Protein 3W6K (pdb70)

Solvent-accessible surface area: 17685 Å² total; per-residue (Å²): 243,51,38,30,15,6,10,74,46,31,77,109,57,53,82,86,98,109,90,60,23,28,0,12,0,0,0,0,1,2,11,32,13,105,148,10,8,30,41,60,78,0,5,64,6,17,143,54,57,83,150,92,0,62,61,10,1,93,93,4,40,82,30,0,87,137,87,38,13,0,0,39,5,22,89,16,62,52,40,8,3,7,11,10,20,38,92,12,17,73,74,8,48,68,42,69,161,228,29,100,107,71,60,21,26,0,16,0,4,0,0,1,11,16,10,4,70,120,8,8,26,44,64,85,0,4,62,6,19,130,52,59,83,151,98,0,60,60,10,0,84,99,3,36,102,18,2,150,109,115,31,11,0,3,42,7,24,102,92,79,61,34,4,7,8,0,0,27,120,120,17,10,86,80,9,136,110,86,150,45,26,65,28,107,231,195,48,72,49,14,11,9,81,61,30,106,35,94,40,90,84,101,108,68,56,24,28,0,16,0,1,0,0,1,4,7,23,10,98,83,9,9,31,40,62,85,0,5,67,12,14,140,55,55,84,150,94,0,53,60,9,1,64,93,2,49,88,19,1,119,74,100,56,5,0,4,47,4,11,52,17,32,50,30,9,12,8,25,31,24,113,84,6,13,85,68,1,127,96,48,105,158,154,103,38,38,33,1,17,0,2,0,0,1,9,1,11,3,69,124,7,6,26,49,59,86,0,6,69,11,14,134,50,58,87,148,100,0,58,64,30,0,87,98,2,38,100,21,2,147,88,110,20,4,0,2,42,6,27,107,102,80,62,35,4,12,6,2,1,21,71,116,14,8,81,73,1,123,95,30,126,133,30,29,95

B-factor: mean 35.38, std 11.31, range [13.97, 81.6]

Sequence (365 aa):
RALLFTKPPSDLSAYGALKPAKAIVEALLFAAGDEGLSLSQIAAVLEVSELEAKAVIEELQQDCRREERGIQLVELGGVFLLATKKEHAPYLKKLVEMGALKPAKAIVEALLFAAGDEGLSLSQIAAVLEVSELEAKAVIEELQQDCRREERGIQLVELGGVFLLATKKEHAPYLKKLAPGASPERALLFTKPPSDLSAYGALKPAKAIVEALLFAAGDEGLSLSQIAAVLEVSELEAKAVIEELQQDCRREERGIQLVELGGVFLLATKKEHAPYLKKLVALKPAKAIVEALLFAAGDEGLSLSQIAAVLEVSELEAKAVIEELQQDCRREERGIQLVELGGVFLLATKKEHAPYLKKLVAPGA

CATH classification: 1.10.10.10

Foldseek 3Di:
DDDDDDDDDDDPDDD/DPCVVVLVVQVVQQVVVPPVAAALCVSCVVSVHDSVVSVVSLVVNQVVCPDPVHQWHWDDDPRGIHIDGDCVCVVVVVVVVD/DDPCVVVLVVQVVQQVVVAPVAAALVVSCVVSVHDSVVSVVSLVVNQVVCPDPVHQWHWDDDPRHIHIDGDPVCVVVCVVDPDDDDD/DPDDDDDDDDDDPPVD/DVCVVVLVVQVVQQVVVPPVAAALVVSCVVSVHDSVVSVVSLVVNQVVCPPPPHQWHWDDDPRGIHIDGDPVCVVVVVVVD/DDDQPLVVQVVVQVVVAPVAAALVRSCVVSVHDSVVSVVSVVVNQVVCPDPVHQKHWDDDPRHIHIDGDVVCVVVVVVVDVDDD

Radius of gyration: 21.98 Å; Cα contacts (8 Å, |Δi|>4): 650; chains: 6; bounding box: 45×49×67 Å

Organism: Geobacillus sp. (strain Y412MC52) (NCBI:txid550542)

Structure (mmCIF, N/CA/C/O backbone):
data_3W6K
#
_entry.id   3W6K
#
_cell.length_a   107.823
_cell.length_b   88.919
_cell.length_c   60.683
_cell.angle_alpha   90.00
_cell.angle_beta   94.31
_cell.angle_gamma   90.00
#
_symmetry.space_group_name_H-M   'C 1 2 1'
#
loop_
_entity.id
_entity.type
_entity.pdbx_description
1 polymer ScpA
2 polymer ScpB
3 water water
#
loop_
_atom_site.group_PDB
_atom_site.id
_atom_site.type_symbol
_atom_site.label_atom_id
_atom_site.label_alt_id
_atom_site.label_comp_id
_atom_site.label_asym_id
_atom_site.label_entity_id
_atom_site.label_seq_id
_atom_site.pdbx_PDB_ins_code
_atom_site.Cartn_x
_atom_site.Cartn_y
_atom_site.Cartn_z
_atom_site.occupancy
_atom_site.B_iso_or_equiv
_atom_site.auth_seq_id
_atom_site.auth_comp_id
_atom_site.auth_asym_id
_atom_site.auth_atom_id
_atom_site.pdbx_PDB_model_num
ATOM 1 N N . ARG A 1 2 ? 15.766 2.247 64.118 1.00 61.69 126 ARG A N 1
ATOM 2 C CA . ARG A 1 2 ? 16.324 1.049 63.475 1.00 64.08 126 ARG A CA 1
ATOM 3 C C . ARG A 1 2 ? 17.181 1.379 62.245 1.00 55.24 126 ARG A C 1
ATOM 4 O O . ARG A 1 2 ? 16.736 1.162 61.121 1.00 64.67 126 ARG A O 1
ATOM 12 N N . ALA A 1 3 ? 18.408 1.865 62.465 1.00 50.48 127 ALA A N 1
ATOM 13 C CA . ALA A 1 3 ? 19.287 2.355 61.392 1.00 47.31 127 ALA A CA 1
ATOM 14 C C . ALA A 1 3 ? 19.389 1.398 60.216 1.00 45.20 127 ALA A C 1
ATOM 15 O O . ALA A 1 3 ? 19.987 0.332 60.337 1.00 51.45 127 ALA A O 1
ATOM 17 N N . LEU A 1 4 ? 18.806 1.797 59.083 1.00 41.97 128 LEU A N 1
ATOM 18 C CA . LEU A 1 4 ? 18.739 0.958 57.884 1.00 45.97 128 LEU A CA 1
ATOM 19 C C . LEU A 1 4 ? 19.960 1.118 56.991 1.00 38.32 128 LEU A C 1
ATOM 20 O O . LEU A 1 4 ? 20.268 2.227 56.550 1.00 36.61 128 LEU A O 1
ATOM 25 N N . LEU A 1 5 ? 20.646 0.009 56.728 1.00 32.78 129 LEU A N 1
ATOM 26 C CA . LEU A 1 5 ? 21.689 -0.014 55.710 1.00 37.63 129 LEU A CA 1
ATOM 27 C C . LEU A 1 5 ? 21.275 -1.015 54.655 1.00 36.13 129 LEU A C 1
ATOM 28 O O . LEU A 1 5 ? 20.951 -2.158 54.985 1.00 41.55 129 LEU A O 1
ATOM 33 N N . PHE A 1 6 ? 21.277 -0.606 53.391 1.00 26.48 130 PHE A N 1
ATOM 34 C CA . PHE A 1 6 ? 20.919 -1.551 52.344 1.00 33.53 130 PHE A CA 1
ATOM 35 C C . PHE A 1 6 ? 22.135 -2.228 51.738 1.00 34.01 130 PHE A C 1
ATOM 36 O O . PHE A 1 6 ? 23.162 -1.592 51.473 1.00 32.94 130 PHE A O 1
ATOM 44 N N . THR A 1 7 ? 22.013 -3.535 51.565 1.00 31.67 131 THR A N 1
ATOM 45 C CA . THR A 1 7 ? 23.018 -4.330 50.892 1.00 32.42 131 THR A CA 1
ATOM 46 C C . THR A 1 7 ? 22.439 -4.650 49.511 1.00 35.60 131 THR A C 1
ATOM 47 O O . THR A 1 7 ? 21.280 -4.329 49.232 1.00 36.21 131 THR A O 1
ATOM 51 N N . LYS A 1 8 ? 23.231 -5.270 48.646 1.00 31.10 132 LYS A N 1
ATOM 52 C CA . LYS A 1 8 ? 22.710 -5.691 47.355 1.00 35.06 132 LYS A CA 1
ATOM 53 C C . LYS A 1 8 ? 23.061 -7.151 47.203 1.00 31.19 132 LYS A C 1
ATOM 54 O O . LYS A 1 8 ? 24.049 -7.604 47.770 1.00 35.00 132 LYS A O 1
ATOM 60 N N . PRO A 1 9 ? 22.240 -7.908 46.460 1.00 37.10 133 PRO A N 1
ATOM 61 C CA . PRO A 1 9 ? 22.510 -9.341 46.281 1.00 32.04 133 PRO A CA 1
ATOM 62 C C . PRO A 1 9 ? 23.804 -9.591 45.507 1.00 31.18 133 PRO A C 1
ATOM 63 O O . PRO A 1 9 ? 24.239 -8.730 44.740 1.00 31.04 133 PRO A O 1
ATOM 67 N N . PRO A 1 10 ? 24.420 -10.763 45.715 1.00 34.88 134 PRO A N 1
ATOM 68 C CA . PRO A 1 10 ? 25.575 -11.208 44.925 1.00 35.76 134 PRO A CA 1
ATOM 69 C C . PRO A 1 10 ? 25.372 -11.052 43.411 1.00 41.19 134 PRO A C 1
ATOM 70 O O . PRO A 1 10 ? 24.244 -11.138 42.927 1.00 49.43 134 PRO A O 1
ATOM 74 N N . SER A 1 11 ? 26.457 -10.822 42.677 1.00 44.85 135 SER A N 1
ATOM 75 C CA . SER A 1 11 ? 26.395 -10.683 41.226 1.00 42.08 135 SER A CA 1
ATOM 76 C C . SER A 1 11 ? 26.240 -11.997 40.476 1.00 50.10 135 SER A C 1
ATOM 77 O O . SER A 1 11 ? 26.196 -13.076 41.071 1.00 51.22 135 SER A O 1
ATOM 80 N N . ASP A 1 12 ? 26.178 -11.874 39.151 1.00 58.75 136 ASP A N 1
ATOM 81 C CA . ASP A 1 12 ? 26.198 -13.011 38.232 1.00 65.31 136 ASP A CA 1
ATOM 82 C C . ASP A 1 12 ? 27.365 -13.955 38.502 1.00 57.02 136 ASP A C 1
ATOM 83 O O . ASP A 1 12 ? 28.458 -13.753 37.986 1.00 65.97 136 ASP A O 1
ATOM 88 N N . LEU A 1 13 ? 27.132 -14.981 39.315 1.00 58.46 137 LEU A N 1
ATOM 89 C CA . LEU A 1 13 ? 28.170 -15.965 39.605 1.00 60.51 137 LEU A CA 1
ATOM 90 C C . LEU A 1 13 ? 28.756 -16.497 38.296 1.00 67.08 137 LEU A C 1
ATOM 91 O O . LEU A 1 13 ? 29.976 -16.621 38.155 1.00 64.01 137 LEU A O 1
ATOM 96 N N . SER A 1 14 ? 27.869 -16.792 37.346 1.00 70.52 138 SER A N 1
ATOM 97 C CA . SER A 1 14 ? 28.244 -17.101 35.962 1.00 74.48 138 SER A CA 1
ATOM 98 C C . SER A 1 14 ? 29.225 -18.265 35.783 1.00 73.13 138 SER A C 1
ATOM 99 O O . SER A 1 14 ? 29.323 -19.165 36.624 1.00 64.23 138 SER A O 1
ATOM 102 N N . ALA A 1 15 ? 29.939 -18.237 34.659 1.00 69.76 139 ALA A N 1
ATOM 103 C CA . ALA A 1 15 ? 31.025 -19.182 34.417 1.00 69.49 139 ALA A CA 1
ATOM 104 C C . ALA A 1 15 ? 32.312 -18.694 35.081 1.00 71.15 139 ALA A C 1
ATOM 105 O O . ALA A 1 15 ? 32.800 -19.314 36.035 1.00 68.44 139 ALA A O 1
ATOM 107 N N . TYR A 1 16 ? 32.841 -17.584 34.562 1.00 67.65 140 TYR A N 1
ATOM 108 C CA . TYR A 1 16 ? 34.060 -16.950 35.070 1.00 64.33 140 TYR A CA 1
ATOM 109 C C . TYR A 1 16 ? 35.168 -17.955 35.397 1.00 65.76 140 TYR A C 1
ATOM 110 O O . TYR A 1 16 ? 35.661 -18.6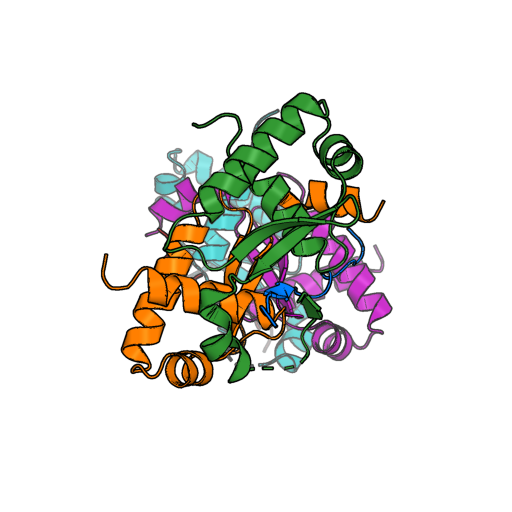64 34.517 1.00 75.83 140 TYR A O 1
ATOM 119 N N . GLY B 2 5 ? 30.300 22.078 48.796 1.00 44.79 12 GLY B N 1
ATOM 120 C CA . GLY B 2 5 ? 30.158 21.131 47.698 1.00 48.60 12 GLY B CA 1
ATOM 121 C C . GLY B 2 5 ? 28.709 20.721 47.508 1.00 49.49 12 GLY B C 1
ATOM 122 O O . GLY B 2 5 ? 28.290 19.650 47.961 1.00 56.30 12 GLY B O 1
ATOM 123 N N . ALA B 2 6 ? 27.948 21.559 46.808 1.00 41.30 13 ALA B N 1
ATOM 124 C CA . ALA B 2 6 ? 26.488 21.538 46.908 1.00 43.97 13 ALA B CA 1
ATOM 125 C C . ALA B 2 6 ? 25.741 20.292 46.394 1.00 45.07 13 ALA B C 1
ATOM 126 O O . ALA B 2 6 ? 24.581 20.075 46.773 1.00 43.55 13 ALA B O 1
ATOM 128 N N . LEU B 2 7 ? 26.379 19.476 45.555 1.00 46.03 14 LEU B N 1
ATOM 129 C CA . LEU B 2 7 ? 25.695 18.292 45.012 1.00 42.77 14 LEU B CA 1
ATOM 130 C C . LEU B 2 7 ? 26.286 16.973 45.487 1.00 42.21 14 LEU B C 1
ATOM 131 O O . LEU B 2 7 ? 25.796 15.898 45.113 1.00 38.22 14 LEU B O 1
ATOM 136 N N . LYS B 2 8 ? 27.334 17.062 46.304 1.00 41.77 15 LYS B N 1
ATOM 137 C CA . LYS B 2 8 ? 27.956 15.874 46.897 1.00 38.59 15 LYS B CA 1
ATOM 138 C C . LYS B 2 8 ? 26.932 14.952 47.541 1.00 37.87 15 LYS B C 1
ATOM 139 O O . LYS B 2 8 ? 26.839 13.782 47.161 1.00 40.51 15 LYS B O 1
ATOM 145 N N . PRO B 2 9 ? 26.127 15.469 48.492 1.00 44.59 16 PRO B N 1
ATOM 146 C CA . PRO B 2 9 ? 25.153 14.524 49.052 1.00 43.19 16 PRO B CA 1
ATOM 147 C C . PRO B 2 9 ? 24.192 13.983 47.985 1.00 36.75 16 PRO B C 1
ATOM 148 O O . PRO B 2 9 ? 23.716 12.858 48.143 1.00 36.85 16 PRO B O 1
ATOM 152 N N . ALA B 2 10 ? 23.930 14.750 46.924 1.00 31.94 17 ALA B N 1
ATOM 153 C CA . ALA B 2 10 ? 23.019 14.304 45.856 1.00 35.92 17 ALA B CA 1
ATOM 154 C C . ALA B 2 10 ? 23.614 13.146 45.052 1.00 28.86 17 ALA B C 1
ATOM 155 O O . ALA B 2 10 ? 22.972 12.117 44.828 1.00 22.62 17 ALA B O 1
ATOM 157 N N . LYS B 2 11 ? 24.846 13.346 44.609 1.00 23.69 18 LYS B N 1
ATOM 158 C CA . LYS B 2 11 ? 25.620 12.302 43.979 1.00 26.41 18 LYS B CA 1
ATOM 159 C C . LYS B 2 11 ? 25.714 11.054 44.872 1.00 32.72 18 LYS B C 1
ATOM 160 O O . LYS B 2 11 ? 25.579 9.925 44.383 1.00 25.30 18 LYS B O 1
ATOM 166 N N . ALA B 2 12 ? 25.918 11.248 46.177 1.00 30.01 19 ALA B N 1
ATOM 167 C CA . ALA B 2 12 ? 25.911 10.112 47.100 1.00 31.03 19 ALA B CA 1
ATOM 168 C C . ALA B 2 12 ? 24.554 9.389 47.084 1.00 27.71 19 ALA B C 1
ATOM 169 O O . ALA B 2 12 ? 24.508 8.157 47.108 1.00 24.48 19 ALA B O 1
ATOM 171 N N . ILE B 2 13 ? 23.457 10.151 47.036 1.00 29.49 20 ILE B N 1
ATOM 172 C CA . ILE B 2 13 ? 22.117 9.554 46.971 1.00 27.99 20 ILE B CA 1
ATOM 173 C C . ILE B 2 13 ? 21.991 8.714 45.696 1.00 26.92 20 ILE B C 1
ATOM 174 O O . ILE B 2 13 ? 21.460 7.604 45.729 1.00 25.03 20 ILE B O 1
ATOM 179 N N . VAL B 2 14 ? 22.457 9.246 44.569 1.00 21.72 21 VAL B N 1
ATOM 180 C CA . VAL B 2 14 ? 22.386 8.486 43.326 1.00 24.27 21 VAL B CA 1
ATOM 181 C C . VAL B 2 14 ? 23.190 7.191 43.400 1.00 23.22 21 VAL B C 1
ATOM 182 O O . VAL B 2 14 ? 22.706 6.137 42.998 1.00 24.29 21 VAL B O 1
ATOM 186 N N . GLU B 2 15 ? 24.411 7.266 43.919 1.00 22.77 22 GLU B N 1
ATOM 187 C CA . GLU B 2 15 ? 25.241 6.071 44.052 1.00 26.60 22 GLU B CA 1
ATOM 188 C C . GLU B 2 15 ? 24.510 5.012 44.897 1.00 28.40 22 GLU B C 1
ATOM 189 O O . GLU B 2 15 ? 24.311 3.880 44.449 1.00 25.58 22 GLU B O 1
ATOM 195 N N . ALA B 2 16 ? 24.063 5.420 46.085 1.00 20.29 23 ALA B N 1
ATOM 196 C CA . ALA B 2 16 ? 23.297 4.570 46.985 1.00 21.27 23 ALA B CA 1
ATOM 197 C C . ALA B 2 16 ? 22.099 3.926 46.302 1.00 25.07 23 ALA B C 1
ATOM 198 O O . ALA B 2 16 ? 21.873 2.716 46.423 1.00 25.63 23 ALA B O 1
ATOM 200 N N . LEU B 2 17 ? 21.321 4.740 45.596 1.00 23.35 24 LEU B N 1
ATOM 201 C CA . LEU B 2 17 ? 20.157 4.235 44.888 1.00 27.10 24 LEU B CA 1
ATOM 202 C C . LEU B 2 17 ? 20.524 3.192 43.827 1.00 31.34 24 LEU B C 1
ATOM 203 O O . LEU B 2 17 ? 19.903 2.135 43.764 1.00 30.50 24 LEU B O 1
ATOM 208 N N . LEU B 2 18 ? 21.517 3.481 42.989 1.00 26.57 25 LEU B N 1
ATOM 209 C CA . LEU B 2 18 ? 21.858 2.535 41.917 1.00 32.72 25 LEU B CA 1
ATOM 210 C C . LEU B 2 18 ? 22.410 1.220 42.490 1.00 31.35 25 LEU B C 1
ATOM 211 O O . LEU B 2 18 ? 22.097 0.125 42.007 1.00 30.32 25 LEU B O 1
ATOM 216 N N . PHE B 2 19 ? 23.211 1.348 43.544 1.00 31.03 26 PHE B N 1
ATOM 217 C CA . PHE B 2 19 ? 23.775 0.206 44.241 1.00 30.44 26 PHE B CA 1
ATOM 218 C C . PHE B 2 19 ? 22.675 -0.706 44.773 1.00 31.44 26 PHE B C 1
ATOM 219 O O . PHE B 2 19 ? 22.772 -1.920 44.688 1.00 33.82 26 PHE B O 1
ATOM 227 N N . ALA B 2 20 ? 21.623 -0.128 45.332 1.00 33.96 27 ALA B N 1
ATOM 228 C CA . ALA B 2 20 ? 20.573 -0.960 45.910 1.00 33.99 27 ALA B CA 1
ATOM 229 C C . ALA B 2 20 ? 19.649 -1.574 44.856 1.00 36.74 27 ALA B C 1
ATOM 230 O O . ALA B 2 20 ? 19.018 -2.602 45.107 1.00 38.57 27 ALA B O 1
ATOM 232 N N . ALA B 2 21 ? 19.562 -0.934 43.689 1.00 34.49 28 ALA B N 1
ATOM 233 C CA . ALA B 2 21 ? 18.671 -1.372 42.611 1.00 32.17 28 ALA B CA 1
ATOM 234 C C . ALA B 2 21 ? 19.168 -2.643 41.921 1.00 29.01 28 ALA B C 1
ATOM 235 O O . ALA B 2 21 ? 18.395 -3.351 41.275 1.00 33.46 28 ALA B O 1
ATOM 237 N N . GLY B 2 22 ? 20.461 -2.911 42.033 1.00 26.78 29 GLY B N 1
ATOM 238 C CA . GLY B 2 22 ? 21.054 -4.062 41.380 1.00 33.55 29 GLY B CA 1
ATOM 239 C C . GLY B 2 22 ? 21.183 -3.944 39.866 1.00 42.13 29 GLY B C 1
ATOM 240 O O . GLY B 2 22 ? 21.270 -2.851 39.300 1.00 42.56 29 GLY B O 1
ATOM 241 N N . ASP B 2 23 ? 21.180 -5.095 39.207 1.00 42.04 30 ASP B N 1
ATOM 242 C CA . ASP B 2 23 ? 21.479 -5.192 37.784 1.00 45.44 30 ASP B CA 1
ATOM 243 C C . ASP B 2 23 ? 20.302 -4.753 36.909 1.00 44.71 30 ASP B C 1
ATOM 244 O O . ASP B 2 23 ? 20.447 -4.585 35.690 1.00 46.87 30 ASP B O 1
ATOM 249 N N . GLU B 2 24 ? 19.139 -4.572 37.525 1.00 45.20 31 GLU B N 1
ATOM 250 C CA . GLU B 2 24 ? 17.964 -4.090 36.804 1.00 45.56 31 GLU B CA 1
ATOM 251 C C . GLU B 2 24 ? 17.917 -2.564 36.754 1.00 39.27 31 GLU B C 1
ATOM 252 O O . GLU B 2 24 ? 17.145 -1.988 35.988 1.00 36.54 31 GLU B O 1
ATOM 258 N N . GLY B 2 25 ? 18.734 -1.920 37.583 1.00 33.33 32 GLY B N 1
ATOM 259 C CA . GLY B 2 25 ? 18.891 -0.476 37.539 1.00 31.40 32 GLY B CA 1
ATOM 260 C C . GLY B 2 25 ? 17.661 0.406 37.727 1.00 29.59 32 GLY B C 1
ATOM 261 O O . GLY B 2 25 ? 16.620 -0.017 38.241 1.00 30.81 32 GLY B O 1
ATOM 262 N N . LEU B 2 26 ? 17.801 1.661 37.317 1.00 30.96 33 LEU B N 1
ATOM 263 C CA . LEU B 2 26 ? 16.752 2.659 37.483 1.00 30.03 33 LEU B CA 1
ATOM 264 C C . LEU B 2 26 ? 16.779 3.630 36.321 1.00 29.90 33 LEU B C 1
ATOM 265 O O . LEU B 2 26 ? 17.856 4.040 35.874 1.00 27.59 33 LEU B O 1
ATOM 270 N N . SER B 2 27 ? 15.597 4.012 35.841 1.00 28.69 34 SER B N 1
ATOM 271 C CA . SER B 2 27 ? 15.499 5.033 34.801 1.00 30.79 34 SER B CA 1
ATOM 272 C C . SER B 2 27 ? 15.801 6.419 35.363 1.00 26.19 34 SER B C 1
ATOM 273 O O . SER B 2 27 ? 15.820 6.615 36.588 1.00 30.52 34 SER B O 1
ATOM 276 N N . LEU B 2 28 ? 16.037 7.368 34.460 1.00 29.47 35 LEU B N 1
ATOM 277 C CA . LEU B 2 28 ? 16.181 8.791 34.787 1.00 28.01 35 LEU B CA 1
ATOM 278 C C . LEU B 2 28 ? 14.992 9.362 35.567 1.00 29.15 35 LEU B C 1
ATOM 279 O O . LEU B 2 28 ? 15.169 10.114 36.525 1.00 28.93 35 LEU B O 1
ATOM 284 N N . SER B 2 29 ? 13.785 9.023 35.146 1.00 26.48 36 SER B N 1
ATOM 285 C CA . SER B 2 29 ? 12.592 9.470 35.859 1.00 30.12 36 SER B CA 1
ATOM 286 C C . SER B 2 29 ? 12.553 8.989 37.309 1.00 31.88 36 SER B C 1
ATOM 287 O O . SER B 2 29 ? 12.239 9.774 38.205 1.00 34.16 36 SER B O 1
ATOM 290 N N . GLN B 2 30 ? 12.850 7.709 37.545 1.00 29.47 37 GLN B N 1
ATOM 291 C CA . GLN B 2 30 ? 12.856 7.191 38.916 1.00 31.83 37 GLN B CA 1
ATOM 292 C C . GLN B 2 30 ? 13.860 7.942 39.777 1.00 31.60 37 GLN B C 1
ATOM 293 O O . GLN B 2 30 ? 13.558 8.353 40.908 1.00 31.34 37 GLN B O 1
ATOM 299 N N . ILE B 2 31 ? 15.061 8.124 39.239 1.00 28.66 38 ILE B N 1
ATOM 300 C CA . ILE B 2 31 ? 16.098 8.810 39.996 1.00 31.43 38 ILE B CA 1
ATOM 301 C C . ILE B 2 31 ? 15.677 10.245 40.280 1.00 31.30 38 ILE B C 1
ATOM 302 O O . ILE B 2 31 ? 15.708 10.683 41.433 1.00 30.58 38 ILE B O 1
ATOM 307 N N . ALA B 2 32 ? 15.273 10.963 39.230 1.00 30.70 39 ALA B N 1
ATOM 308 C CA . ALA B 2 32 ? 14.817 12.343 39.364 1.00 32.14 39 ALA B CA 1
ATOM 309 C C . ALA B 2 32 ? 13.670 12.403 40.368 1.00 31.41 39 ALA B C 1
ATOM 310 O O . ALA B 2 32 ? 13.634 13.286 41.213 1.00 26.30 39 ALA B O 1
ATOM 312 N N . ALA B 2 33 ? 12.751 11.443 40.278 1.00 28.76 40 ALA B N 1
ATOM 313 C CA . ALA B 2 33 ? 11.621 11.383 41.202 1.00 34.20 40 ALA B CA 1
ATOM 314 C C . ALA B 2 33 ? 12.051 11.205 42.662 1.00 37.80 40 ALA B C 1
ATOM 315 O O . ALA B 2 33 ? 11.614 11.977 43.525 1.00 37.66 40 ALA B O 1
ATOM 317 N N . VAL B 2 34 ? 12.899 10.210 42.950 1.00 33.09 41 VAL B N 1
ATOM 318 C CA . VAL B 2 34 ? 13.382 10.029 44.333 1.00 33.13 41 VAL B CA 1
ATOM 319 C C . VAL B 2 34 ? 14.111 11.266 44.880 1.00 34.78 41 VAL B C 1
ATOM 320 O O . VAL B 2 34 ? 13.886 11.686 46.016 1.00 38.93 41 VAL B O 1
ATOM 324 N N . LEU B 2 35 ? 14.972 11.860 44.065 1.00 32.84 42 LEU B N 1
ATOM 325 C CA . LEU B 2 35 ? 15.768 12.993 44.512 1.00 28.89 42 LEU B CA 1
ATOM 326 C C . LEU B 2 35 ? 14.916 14.241 44.560 1.00 30.50 42 LEU B C 1
ATOM 327 O O . LEU B 2 35 ? 15.303 15.228 45.173 1.00 33.52 42 LEU B O 1
ATOM 332 N N . GLU B 2 36 ? 13.761 14.190 43.898 1.00 33.38 43 GLU B N 1
ATOM 333 C CA . GLU B 2 36 ? 12.871 15.348 43.766 1.00 35.66 43 GLU B CA 1
ATOM 334 C C . GLU B 2 36 ? 13.579 16.523 43.108 1.00 35.79 43 GLU B C 1
ATOM 335 O O . GLU B 2 36 ? 13.600 17.641 43.633 1.00 35.85 43 GLU B O 1
ATOM 341 N N . VAL B 2 37 ? 14.148 16.242 41.940 1.00 32.42 44 VAL B N 1
ATOM 342 C CA . VAL B 2 37 ? 14.846 17.220 41.126 1.00 32.13 44 VAL B CA 1
ATOM 343 C C . VAL B 2 37 ? 14.394 17.006 39.686 1.00 31.55 44 VAL B C 1
ATOM 344 O O . VAL B 2 37 ? 13.727 16.014 39.394 1.00 32.53 44 VAL B O 1
ATOM 348 N N . SER B 2 38 ? 14.735 17.929 38.786 1.00 30.96 45 SER B N 1
ATOM 349 C CA . SER B 2 38 ? 14.385 17.749 37.374 1.00 33.12 45 SER B CA 1
ATOM 350 C C . SER B 2 38 ? 15.159 16.574 36.769 1.00 33.98 45 SER B C 1
ATOM 351 O O . SER B 2 38 ? 16.147 16.096 37.346 1.00 30.19 45 SER B O 1
ATOM 354 N N . GLU B 2 39 ? 14.716 16.095 35.615 1.00 24.66 46 GLU B N 1
ATOM 355 C CA . GLU B 2 39 ? 15.472 15.048 34.954 1.00 30.05 46 GLU B CA 1
ATOM 356 C C . GLU B 2 39 ? 16.811 15.602 34.478 1.00 28.32 46 GLU B C 1
ATOM 357 O O . GLU B 2 39 ? 17.844 14.943 34.581 1.00 27.83 46 GLU B O 1
ATOM 363 N N . LEU B 2 40 ? 16.795 16.827 33.969 1.00 26.00 47 LEU B N 1
ATOM 364 C CA . LEU B 2 40 ? 18.025 17.477 33.542 1.00 24.78 47 LEU B CA 1
ATOM 365 C C . LEU B 2 40 ? 19.071 17.513 34.675 1.00 28.01 47 LEU B C 1
ATOM 366 O O . LEU B 2 40 ? 20.250 17.214 34.450 1.00 26.31 47 LEU B O 1
ATOM 371 N N . GLU B 2 41 ? 18.627 17.855 35.888 1.00 27.41 48 GLU B N 1
ATOM 372 C CA . GLU B 2 41 ? 19.478 17.844 37.085 1.00 32.10 48 GLU B CA 1
ATOM 373 C C . GLU B 2 41 ? 20.016 16.449 37.409 1.00 28.39 48 GLU B C 1
ATOM 374 O O . GLU B 2 41 ? 21.215 16.266 37.634 1.00 27.50 48 GLU B O 1
ATOM 380 N N . ALA B 2 42 ? 19.113 15.480 37.467 1.00 26.70 49 ALA B N 1
ATOM 381 C CA . ALA B 2 42 ? 19.485 14.097 37.755 1.00 28.59 49 ALA B CA 1
ATOM 382 C C . ALA B 2 42 ? 20.559 13.636 36.781 1.00 27.73 49 ALA B C 1
ATOM 383 O O . ALA B 2 42 ? 21.566 13.033 37.177 1.00 27.58 49 ALA B O 1
ATOM 385 N N . LYS B 2 43 ? 20.350 13.953 35.507 1.00 28.93 50 LYS B N 1
ATOM 386 C CA . LYS B 2 43 ? 21.301 13.610 34.452 1.00 28.04 50 LYS B CA 1
ATOM 387 C C . LYS B 2 43 ? 22.693 14.183 34.729 1.00 27.08 50 LYS B C 1
ATOM 388 O O . LYS B 2 43 ? 23.680 13.455 34.656 1.00 30.20 50 LYS B O 1
ATOM 394 N N . ALA B 2 44 ? 22.770 15.468 35.080 1.00 26.35 51 ALA B N 1
ATOM 395 C CA . ALA B 2 44 ? 24.058 16.107 35.370 1.00 24.64 51 ALA B CA 1
ATOM 396 C C . ALA B 2 44 ? 24.793 15.361 36.475 1.00 25.89 51 ALA B C 1
ATOM 397 O O . ALA B 2 44 ? 26.003 15.139 36.406 1.00 31.12 51 ALA B O 1
ATOM 399 N N . VAL B 2 45 ? 24.031 14.961 37.482 1.00 27.05 52 VAL B N 1
ATOM 400 C CA . VAL B 2 45 ? 24.546 14.245 38.635 1.00 28.87 52 VAL B CA 1
ATOM 401 C C . VAL B 2 45 ? 24.962 12.819 38.288 1.00 25.82 52 VAL B C 1
ATOM 402 O O . VAL B 2 45 ? 26.065 12.402 38.644 1.00 26.55 52 VAL B O 1
ATOM 406 N N . ILE B 2 46 ? 24.093 12.083 37.585 1.00 28.32 53 ILE B N 1
ATOM 407 C CA . ILE B 2 46 ? 24.429 10.739 37.078 1.00 20.38 53 ILE B CA 1
ATOM 408 C C . ILE B 2 46 ? 25.703 10.760 36.244 1.00 24.97 53 ILE B C 1
ATOM 409 O O . ILE B 2 46 ? 26.551 9.881 36.392 1.00 20.65 53 ILE B O 1
ATOM 414 N N . GLU B 2 47 ? 25.855 11.773 35.384 1.00 25.14 54 GLU B N 1
ATOM 415 C CA . GLU B 2 47 ? 27.033 11.858 34.508 1.00 26.26 54 GLU B CA 1
ATOM 416 C C . GLU B 2 47 ? 28.323 12.145 35.271 1.00 29.56 54 GLU B C 1
ATOM 417 O O . GLU B 2 47 ? 29.392 11.657 34.908 1.00 31.32 54 GLU B O 1
ATOM 423 N N . GLU B 2 48 ? 28.218 12.943 36.325 1.00 26.88 55 GLU B N 1
ATOM 424 C CA . GLU B 2 48 ? 29.366 13.293 37.135 1.00 28.13 55 GLU B CA 1
ATOM 425 C C . GLU B 2 48 ? 29.826 12.070 37.930 1.00 27.88 55 GLU B C 1
ATOM 426 O O . GLU B 2 48 ? 31.027 11.825 38.103 1.00 27.56 55 GLU B O 1
ATOM 432 N N . LEU B 2 49 ? 28.869 11.291 38.415 1.00 22.40 56 LEU B N 1
ATOM 433 C CA . LEU B 2 49 ? 29.209 10.080 39.163 1.00 25.99 56 LEU B CA 1
ATOM 434 C C . LEU B 2 49 ? 29.827 9.072 38.200 1.00 22.81 56 LEU B C 1
ATOM 435 O O . LEU B 2 49 ? 30.669 8.261 38.563 1.00 20.86 56 LEU B O 1
ATOM 440 N N . GLN B 2 50 ? 29.409 9.148 36.949 1.00 28.17 57 GLN B N 1
ATOM 441 C CA . GLN B 2 50 ? 29.938 8.262 35.926 1.00 29.96 57 GLN B CA 1
ATOM 442 C C . GLN B 2 50 ? 31.398 8.622 35.668 1.00 28.74 57 GLN B C 1
ATOM 443 O O . GLN B 2 50 ? 32.254 7.749 35.587 1.00 32.05 57 GLN B O 1
ATOM 449 N N . GLN B 2 51 ? 31.685 9.911 35.592 1.00 26.93 58 GLN B N 1
ATOM 450 C CA . GLN B 2 51 ? 33.051 10.363 35.397 1.00 30.97 58 GLN B CA 1
ATOM 451 C C . GLN B 2 51 ? 33.948 9.948 36.552 1.00 28.90 58 GLN B C 1
ATOM 452 O O . GLN B 2 51 ? 35.101 9.548 36.335 1.00 28.54 58 GLN B O 1
ATOM 458 N N . ASP B 2 52 ? 33.424 10.051 37.773 1.00 26.48 59 ASP B N 1
ATOM 459 C CA . ASP B 2 52 ? 34.167 9.638 38.972 1.00 29.53 59 ASP B CA 1
ATOM 460 C C . ASP B 2 52 ? 34.503 8.146 38.964 1.00 29.84 59 ASP B C 1
ATOM 461 O O . ASP B 2 52 ? 35.564 7.738 39.438 1.00 29.04 59 ASP B O 1
ATOM 466 N N . CYS B 2 53 ? 33.588 7.336 38.444 1.00 21.68 60 CYS B N 1
ATOM 467 C CA . CYS B 2 53 ? 33.776 5.892 38.445 1.00 27.72 60 CYS B CA 1
ATOM 468 C C . CYS B 2 53 ? 34.792 5.457 37.405 1.00 33.12 60 CYS B C 1
ATOM 469 O O . CYS B 2 53 ? 35.404 4.394 37.526 1.00 33.64 60 CYS B O 1
ATOM 472 N N . ARG B 2 54 ? 34.976 6.282 36.387 1.00 27.50 61 ARG B N 1
ATOM 473 C CA . ARG B 2 54 ? 35.973 5.997 35.363 1.00 32.97 61 ARG B CA 1
ATOM 474 C C . ARG B 2 54 ? 37.413 6.213 35.838 1.00 34.64 61 ARG B C 1
ATOM 475 O O . ARG B 2 54 ? 38.355 5.906 35.113 1.00 36.89 61 ARG B O 1
ATOM 483 N N . ARG B 2 55 ? 37.596 6.720 37.056 1.00 38.54 62 ARG B N 1
ATOM 484 C CA . ARG B 2 55 ? 38.945 6.755 37.628 1.00 39.49 62 ARG B CA 1
ATOM 485 C C . ARG B 2 55 ? 39.475 5.343 37.911 1.00 39.39 62 ARG B C 1
ATOM 486 O O . ARG B 2 55 ? 38.702 4.408 38.177 1.00 29.44 62 ARG B O 1
ATOM 494 N N . GLU B 2 56 ? 40.792 5.191 37.842 1.00 38.68 63 GLU B N 1
ATOM 495 C CA . GLU B 2 56 ? 41.373 3.860 37.869 1.00 44.39 63 GLU B CA 1
ATOM 496 C C . GLU B 2 56 ? 41.213 3.184 39.228 1.00 43.52 63 GLU B C 1
ATOM 497 O O . GLU B 2 56 ? 41.221 1.954 39.312 1.00 40.73 63 GLU B O 1
ATOM 503 N N . GLU B 2 57 ? 41.056 3.971 40.288 1.00 40.18 64 GLU B N 1
ATOM 504 C CA . GLU B 2 57 ? 40.965 3.366 41.620 1.00 41.75 64 GLU B CA 1
ATOM 505 C C . GLU B 2 57 ? 39.562 2.856 41.941 1.00 37.37 64 GLU B C 1
ATOM 506 O O . GLU B 2 57 ? 39.375 2.183 42.956 1.00 31.93 64 GLU B O 1
ATOM 512 N N . ARG B 2 58 ? 38.581 3.167 41.083 1.00 34.91 65 ARG B N 1
ATOM 513 C CA . ARG B 2 58 ? 37.227 2.633 41.263 1.00 31.15 65 ARG B CA 1
ATOM 514 C C . ARG B 2 58 ? 37.063 1.289 40.561 1.00 35.35 65 ARG B C 1
ATOM 515 O O . ARG B 2 58 ? 37.470 1.130 39.406 1.00 32.00 65 ARG B O 1
ATOM 523 N N . GLY B 2 59 ? 36.475 0.322 41.256 1.00 25.48 66 GLY B N 1
ATOM 524 C CA . GLY B 2 59 ? 36.281 -0.989 40.668 1.00 27.39 66 GLY B CA 1
ATOM 525 C C . GLY B 2 59 ? 34.911 -1.206 40.051 1.00 30.72 66 GLY B C 1
ATOM 526 O O . GLY B 2 59 ? 34.628 -2.283 39.510 1.00 32.59 66 GLY B O 1
ATOM 527 N N . ILE B 2 60 ? 34.054 -0.190 40.130 1.00 31.00 67 ILE B N 1
ATOM 528 C CA . ILE B 2 60 ? 32.732 -0.254 39.508 1.00 27.30 67 ILE B CA 1
ATOM 529 C C . ILE B 2 60 ? 32.531 0.895 38.506 1.00 29.12 67 ILE B C 1
ATOM 530 O O . ILE B 2 60 ? 33.080 1.989 38.679 1.00 34.04 67 ILE B O 1
ATOM 535 N N . GLN B 2 61 ? 31.747 0.636 37.462 1.00 25.20 68 GLN B N 1
ATOM 536 C CA . GLN B 2 61 ? 31.409 1.636 36.463 1.00 23.51 68 GLN B CA 1
ATOM 537 C C . GLN B 2 61 ? 29.896 1.836 36.473 1.00 24.93 68 GLN B C 1
ATOM 538 O O . GLN B 2 61 ? 29.148 0.963 36.927 1.00 24.96 68 GLN B O 1
ATOM 544 N N . LEU B 2 62 ? 29.439 2.989 35.988 1.00 28.47 69 LEU B N 1
ATOM 545 C CA . LEU B 2 62 ? 28.004 3.248 35.862 1.00 26.19 69 LEU B CA 1
ATOM 546 C C . LEU B 2 62 ? 27.728 3.204 34.363 1.00 27.73 69 LEU B C 1
ATOM 547 O O . LEU B 2 62 ? 28.447 3.813 33.584 1.00 29.40 69 LEU B O 1
ATOM 552 N N . VAL B 2 63 ? 26.717 2.457 33.944 1.00 24.93 70 VAL B N 1
ATOM 553 C CA . VAL B 2 63 ? 26.436 2.358 32.522 1.00 26.55 70 VAL B CA 1
ATOM 554 C C . VAL B 2 63 ? 24.962 2.579 32.257 1.00 28.67 70 VAL B C 1
ATOM 555 O O . VAL B 2 63 ? 24.127 2.450 33.172 1.00 23.16 70 VAL B O 1
ATOM 559 N N . GLU B 2 64 ? 24.648 2.909 31.004 1.00 33.90 71 GLU B N 1
ATOM 560 C CA . GLU B 2 64 ? 23.261 3.044 30.567 1.00 30.05 71 GLU B CA 1
ATOM 561 C C . GLU B 2 64 ? 22.898 2.005 29.501 1.00 32.07 71 GLU B C 1
ATOM 562 O O . GLU B 2 64 ? 23.488 1.969 28.409 1.00 35.32 71 GLU B O 1
ATOM 568 N N . LEU B 2 65 ? 21.924 1.158 29.819 1.00 31.41 72 LEU B N 1
ATOM 569 C CA . LEU B 2 65 ? 21.457 0.131 28.895 1.00 32.69 72 LEU B CA 1
ATOM 570 C C . LEU B 2 65 ? 19.945 0.040 28.956 1.00 34.91 72 LEU B C 1
ATOM 571 O O . LEU B 2 65 ? 19.374 0.010 30.048 1.00 37.28 72 LEU B O 1
ATOM 576 N N . GLY B 2 66 ? 19.294 -0.035 27.798 1.00 34.19 73 GLY B N 1
ATOM 577 C CA . GLY B 2 66 ? 17.846 -0.177 27.755 1.00 33.70 73 GLY B CA 1
ATOM 578 C C . GLY B 2 66 ? 17.090 0.919 28.490 1.00 36.10 73 GLY B C 1
ATOM 579 O O . GLY B 2 66 ? 16.060 0.659 29.110 1.00 35.45 73 GLY B O 1
ATOM 580 N N . GLY B 2 67 ? 17.604 2.144 28.437 1.00 30.75 74 GLY B N 1
ATOM 581 C CA . GLY B 2 67 ? 16.967 3.256 29.125 1.00 33.64 74 GLY B CA 1
ATOM 582 C C . GLY B 2 67 ? 16.914 3.138 30.646 1.00 36.26 74 GLY B C 1
ATOM 583 O O . GLY B 2 67 ? 15.970 3.627 31.273 1.00 37.06 74 GLY B O 1
ATOM 584 N N . VAL B 2 68 ? 17.903 2.474 31.245 1.00 32.23 75 VAL B N 1
ATOM 585 C CA . VAL B 2 68 ? 18.065 2.517 32.698 1.00 30.81 75 VAL B CA 1
ATOM 586 C C . VAL B 2 68 ? 19.543 2.668 33.027 1.00 29.92 75 VAL B C 1
ATOM 587 O O . VAL B 2 68 ? 20.399 2.302 32.219 1.00 33.43 75 VAL B O 1
ATOM 591 N N . PHE B 2 69 ? 19.856 3.213 34.196 1.00 27.12 76 PHE B N 1
ATOM 592 C CA . PHE B 2 69 ? 21.252 3.252 34.635 1.00 28.14 76 PHE B CA 1
ATOM 593 C C . PHE B 2 69 ? 21.512 2.146 35.645 1.00 20.59 76 PHE B C 1
ATOM 594 O O . PHE B 2 69 ? 20.619 1.776 36.401 1.00 23.49 76 PHE B O 1
ATOM 602 N N . LEU B 2 70 ? 22.720 1.604 35.648 1.00 19.48 77 LEU B N 1
ATOM 603 C CA . LEU B 2 70 ? 23.066 0.598 36.649 1.00 24.31 77 LEU B CA 1
ATOM 604 C C . LEU B 2 70 ? 24.554 0.627 36.962 1.00 28.63 77 LEU B C 1
ATOM 605 O O . LEU B 2 70 ? 25.359 1.078 36.140 1.00 28.83 77 LEU B O 1
ATOM 610 N N . LEU B 2 71 ? 24.916 0.159 38.154 1.00 24.57 78 LEU B N 1
ATOM 611 C CA . LEU B 2 71 ? 26.321 -0.012 38.489 1.00 28.16 78 LEU B CA 1
ATOM 612 C C . LEU B 2 71 ? 26.735 -1.436 38.090 1.00 29.45 78 LEU B C 1
ATOM 613 O O . LEU B 2 71 ? 25.937 -2.362 38.203 1.00 30.33 78 LEU B O 1
ATOM 618 N N . ALA B 2 72 ? 27.967 -1.615 37.622 1.00 23.40 79 ALA B N 1
ATOM 619 C CA . ALA B 2 72 ? 28.489 -2.958 37.400 1.00 30.27 79 ALA B CA 1
ATOM 620 C C . ALA B 2 72 ? 30.004 -2.992 37.594 1.00 29.56 79 ALA B C 1
ATOM 621 O O . ALA B 2 72 ? 30.657 -1.951 37.592 1.00 26.16 79 ALA B O 1
ATOM 623 N N . THR B 2 73 ? 30.568 -4.183 37.758 1.00 23.67 80 THR B N 1
ATOM 624 C CA . THR B 2 73 ? 32.022 -4.291 37.810 1.00 28.96 80 THR B CA 1
ATOM 625 C C . THR B 2 73 ? 32.653 -3.907 36.465 1.00 32.96 80 THR B C 1
ATOM 626 O O . THR B 2 73 ? 32.016 -4.053 35.414 1.00 29.53 80 THR B O 1
ATOM 630 N N . LYS B 2 74 ? 33.887 -3.396 36.509 1.00 30.73 81 LYS B N 1
ATOM 631 C CA . LYS B 2 74 ? 34.674 -3.142 35.306 1.00 28.66 81 LYS B CA 1
ATOM 632 C C . LYS B 2 74 ? 35.224 -4.478 34.825 1.00 35.60 81 LYS B C 1
ATOM 633 O O . LYS B 2 74 ? 35.684 -5.279 35.634 1.00 36.23 81 LYS B O 1
ATOM 639 N N . LYS B 2 75 ? 35.196 -4.724 33.519 1.00 34.47 82 LYS B N 1
ATOM 640 C CA . LYS B 2 75 ? 35.465 -6.075 33.039 1.00 40.92 82 LYS B CA 1
ATOM 641 C C . LYS B 2 75 ? 36.950 -6.364 32.920 1.00 39.33 82 LYS B C 1
ATOM 642 O O . LYS B 2 75 ? 37.348 -7.501 32.634 1.00 42.72 82 LYS B O 1
ATOM 648 N N . GLU B 2 76 ? 37.765 -5.344 33.167 1.00 32.67 83 GLU B N 1
ATOM 649 C CA . GLU B 2 76 ? 39.210 -5.539 33.230 1.00 37.59 83 GLU B CA 1
ATOM 650 C C . GLU B 2 76 ? 39.631 -6.298 34.491 1.00 38.97 83 GLU B C 1
ATOM 651 O O . GLU B 2 76 ? 40.741 -6.806 34.557 1.00 41.37 83 GLU B O 1
ATOM 657 N N . HIS B 2 77 ? 38.745 -6.379 35.483 1.00 40.62 84 HIS B N 1
ATOM 658 C CA . HIS B 2 77 ? 39.047 -7.061 36.747 1.00 38.15 84 HIS B CA 1
ATOM 659 C C . HIS B 2 77 ? 38.449 -8.458 36.767 1.00 39.62 84 HIS B C 1
ATOM 660 O O . HIS B 2 77 ? 38.492 -9.153 37.786 1.00 38.69 84 HIS B O 1
ATOM 667 N N . ALA B 2 78 ? 37.875 -8.847 35.636 1.00 38.62 85 ALA B N 1
ATOM 668 C CA . ALA B 2 78 ? 37.283 -10.171 35.462 1.00 46.04 85 ALA B CA 1
ATOM 669 C C . ALA B 2 78 ? 38.106 -11.367 35.967 1.00 41.93 85 ALA B C 1
ATOM 670 O O . ALA B 2 78 ? 37.548 -12.264 36.616 1.00 43.53 85 ALA B O 1
ATOM 672 N N . PRO B 2 79 ? 39.420 -11.408 35.659 1.00 42.48 86 PRO B N 1
ATOM 673 C CA . PRO B 2 79 ? 40.179 -12.595 36.088 1.00 45.85 86 PRO B CA 1
ATOM 674 C C . PRO B 2 79 ? 40.230 -12.762 37.609 1.00 44.18 86 PRO B C 1
ATOM 675 O O . PRO B 2 79 ? 40.543 -13.844 38.114 1.00 40.89 86 PRO B O 1
ATOM 679 N N . TYR B 2 80 ? 39.941 -11.697 38.341 1.00 38.05 87 TYR B N 1
ATOM 680 C CA . TYR B 2 80 ? 39.918 -11.812 39.785 1.00 38.90 87 TYR B CA 1
ATOM 681 C C . TYR B 2 80 ? 38.555 -12.283 40.266 1.00 39.26 87 TYR B C 1
ATOM 682 O O . TYR B 2 80 ? 38.447 -12.986 41.275 1.00 38.84 87 TYR B O 1
ATOM 691 N N . LEU B 2 81 ? 37.523 -11.916 39.515 1.00 41.02 88 LEU B N 1
ATOM 692 C CA . LEU B 2 81 ? 36.161 -12.339 39.811 1.00 38.48 88 LEU B CA 1
ATOM 693 C C . LEU B 2 81 ? 35.952 -13.821 39.514 1.00 44.90 88 LEU B C 1
ATOM 694 O O . LEU B 2 81 ? 35.191 -14.479 40.226 1.00 44.86 88 LEU B O 1
ATOM 699 N N . LYS B 2 82 ? 36.638 -14.350 38.496 1.00 42.53 89 LYS B N 1
ATOM 700 C CA . LYS B 2 82 ? 36.651 -15.799 38.260 1.00 45.15 89 LYS B CA 1
ATOM 701 C C . LYS B 2 82 ? 37.205 -16.476 39.491 1.00 46.77 89 LYS B C 1
ATOM 702 O O . LYS B 2 82 ? 36.671 -17.475 39.971 1.00 50.25 89 LYS B O 1
ATOM 708 N N . LYS B 2 83 ? 38.289 -15.902 39.999 1.00 49.59 90 LYS B N 1
ATOM 709 C CA . LYS B 2 83 ? 39.037 -16.445 41.127 1.00 52.08 90 LYS B CA 1
ATOM 710 C C . LYS B 2 83 ? 38.236 -16.348 42.419 1.00 48.20 90 LYS B C 1
ATOM 711 O O . LYS B 2 83 ? 38.772 -16.551 43.502 1.00 52.28 90 LYS B O 1
ATOM 717 N N . LEU B 2 84 ? 36.949 -16.042 42.296 1.00 49.25 91 LEU B N 1
ATOM 718 C CA . LEU B 2 84 ? 36.076 -15.862 43.446 1.00 52.31 91 LEU B CA 1
ATOM 719 C C . LEU B 2 84 ? 35.034 -16.977 43.494 1.00 56.44 91 LEU B C 1
ATOM 720 O O . LEU B 2 84 ? 34.703 -17.483 44.570 1.00 63.12 91 LEU B O 1
ATOM 725 N N . VAL B 2 85 ? 34.530 -17.365 42.325 1.00 57.57 92 VAL B N 1
ATOM 726 C CA . VAL B 2 85 ? 33.600 -18.490 42.219 1.00 60.44 92 VAL B CA 1
ATOM 727 C C . VAL B 2 85 ? 34.308 -19.774 42.632 1.00 65.39 92 VAL B C 1
ATOM 728 O O . VAL B 2 85 ? 33.710 -20.669 43.236 1.00 71.17 92 VAL B O 1
ATOM 732 N N . GLU B 2 86 ? 35.590 -19.852 42.294 1.00 63.52 93 GLU B N 1
ATOM 733 C CA . GLU B 2 86 ? 36.434 -20.975 42.675 1.00 64.88 93 GLU B CA 1
ATOM 734 C C . GLU B 2 86 ? 36.686 -20.994 44.180 1.00 65.32 93 GLU B C 1
ATOM 735 O O . GLU B 2 86 ? 37.559 -20.285 44.681 1.00 69.23 93 GLU B O 1
ATOM 741 N N . MET C 2 4 ? 49.359 5.489 38.307 1.00 56.57 11 MET C N 1
ATOM 742 C CA . MET C 2 4 ? 50.600 5.972 38.898 1.00 48.11 11 MET C CA 1
ATOM 743 C C . MET C 2 4 ? 50.595 5.753 40.406 1.00 52.06 11 MET C C 1
ATOM 744 O O . MET C 2 4 ? 51.590 6.016 41.085 1.00 56.20 11 MET C O 1
ATOM 749 N N . GLY C 2 5 ? 49.472 5.270 40.933 1.00 58.21 12 GLY C N 1
ATOM 750 C CA . GLY C 2 5 ? 49.419 4.828 42.321 1.00 45.20 12 GLY C CA 1
ATOM 751 C C . GLY C 2 5 ? 49.426 3.308 42.350 1.00 44.48 12 GLY C C 1
ATOM 752 O O . GLY C 2 5 ? 48.479 2.690 41.871 1.00 39.13 12 GLY C O 1
ATOM 753 N N . ALA C 2 6 ? 50.479 2.718 42.926 1.00 48.19 13 ALA C N 1
ATOM 754 C CA . ALA C 2 6 ? 50.780 1.277 42.800 1.00 48.02 13 ALA C CA 1
ATOM 755 C C . ALA C 2 6 ? 49.719 0.313 43.331 1.00 44.13 13 ALA C C 1
ATOM 756 O O . ALA C 2 6 ? 49.693 -0.863 42.953 1.00 35.09 13 ALA C O 1
ATOM 758 N N . LEU C 2 7 ? 48.866 0.804 44.226 1.00 47.56 14 LEU C N 1
ATOM 759 C CA . LEU C 2 7 ? 47.827 -0.034 44.829 1.00 42.07 14 LEU C CA 1
ATOM 760 C C . LEU C 2 7 ? 46.426 0.393 44.376 1.00 42.58 14 LEU C C 1
ATOM 761 O O . LEU C 2 7 ? 45.419 -0.195 44.790 1.00 43.95 14 LEU C O 1
ATOM 766 N N . LYS C 2 8 ? 46.367 1.409 43.517 1.00 38.90 15 LYS C N 1
ATOM 767 C CA . LYS C 2 8 ? 45.098 1.805 42.911 1.00 38.01 15 LYS C CA 1
ATOM 768 C C . LYS C 2 8 ? 44.386 0.632 42.238 1.00 35.34 15 LYS C C 1
ATOM 769 O O . LYS C 2 8 ? 43.236 0.358 42.576 1.00 38.06 15 LYS C O 1
ATOM 775 N N . PRO C 2 9 ? 45.068 -0.095 41.325 1.00 35.87 16 PRO C N 1
ATOM 776 C CA . PRO C 2 9 ? 44.359 -1.257 40.756 1.00 36.00 16 PRO C CA 1
ATOM 777 C C . PRO C 2 9 ? 44.020 -2.329 41.806 1.00 35.38 16 PRO C C 1
ATOM 778 O O . PRO C 2 9 ? 42.993 -3.002 41.661 1.00 35.13 16 PRO C O 1
ATOM 782 N N . ALA C 2 10 ? 44.862 -2.489 42.831 1.00 36.92 17 ALA C N 1
ATOM 783 C CA . ALA C 2 10 ? 44.585 -3.406 43.944 1.00 27.44 17 ALA C CA 1
ATOM 784 C C . ALA C 2 10 ? 43.305 -2.992 44.676 1.00 29.47 17 ALA C C 1
ATOM 785 O O . ALA C 2 10 ? 42.454 -3.829 45.003 1.00 20.60 17 ALA C O 1
ATOM 787 N N . LYS C 2 11 ? 43.189 -1.690 44.936 1.00 28.73 18 LYS C N 1
ATOM 788 C CA . LYS C 2 11 ? 42.015 -1.103 45.590 1.00 28.45 18 LYS C CA 1
ATOM 789 C C . LYS C 2 11 ? 40.737 -1.268 44.758 1.00 26.39 18 LYS C C 1
ATOM 790 O O . LYS C 2 11 ? 39.668 -1.587 45.295 1.00 24.70 18 LYS C O 1
ATOM 796 N N . ALA C 2 12 ? 40.855 -1.077 43.446 1.00 26.85 19 ALA C N 1
ATOM 797 C CA . ALA C 2 12 ? 39.723 -1.217 42.537 1.00 23.78 19 ALA C CA 1
ATOM 798 C C . ALA C 2 12 ? 39.233 -2.666 42.489 1.00 24.90 19 ALA C C 1
ATOM 799 O O . ALA C 2 12 ? 38.021 -2.955 42.418 1.00 27.15 19 ALA C O 1
ATOM 801 N N . ILE C 2 13 ? 40.183 -3.588 42.512 1.00 25.55 20 ILE C N 1
ATOM 802 C CA . ILE C 2 13 ? 39.839 -5.000 42.552 1.00 27.69 20 ILE C CA 1
ATOM 803 C C . ILE C 2 13 ? 39.079 -5.342 43.832 1.00 24.53 20 ILE C C 1
ATOM 804 O O . ILE C 2 13 ? 38.044 -6.014 43.791 1.00 28.87 20 ILE C O 1
ATOM 809 N N . VAL C 2 14 ? 39.590 -4.901 44.974 1.00 22.92 21 VAL C N 1
ATOM 810 C CA . VAL C 2 14 ? 38.855 -5.086 46.222 1.00 25.19 21 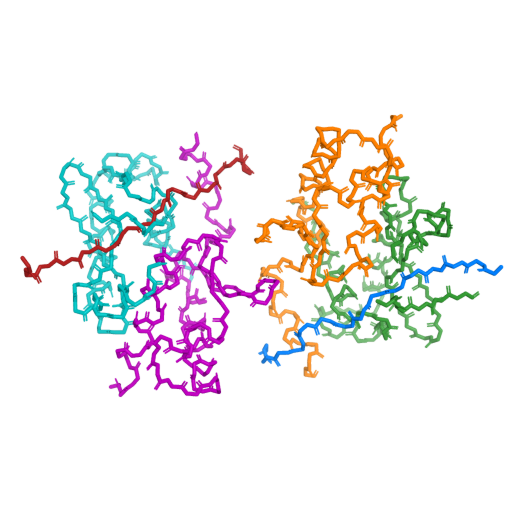VAL C CA 1
ATOM 811 C C . VAL C 2 14 ? 37.409 -4.536 46.152 1.00 24.95 21 VAL C C 1
ATOM 812 O O . VAL C 2 14 ? 36.463 -5.214 46.582 1.00 25.31 21 VAL C O 1
ATOM 816 N N . GLU C 2 15 ? 37.223 -3.344 45.580 1.00 21.53 22 GLU C N 1
ATOM 817 C CA . GLU C 2 15 ? 35.871 -2.793 45.433 1.00 24.93 22 GLU C CA 1
ATOM 818 C C . GLU C 2 15 ? 34.976 -3.695 44.582 1.00 23.97 22 GLU C C 1
ATOM 819 O O . GLU C 2 15 ? 33.821 -3.974 44.939 1.00 20.31 22 GLU C O 1
ATOM 825 N N . ALA C 2 16 ? 35.525 -4.140 43.458 1.00 19.54 23 ALA C N 1
ATOM 826 C CA . ALA C 2 16 ? 34.822 -5.035 42.534 1.00 26.95 23 ALA C CA 1
ATOM 827 C C . ALA C 2 16 ? 34.420 -6.346 43.188 1.00 21.06 23 ALA C C 1
ATOM 828 O O . ALA C 2 16 ? 33.272 -6.789 43.062 1.00 27.01 23 ALA C O 1
ATOM 830 N N . LEU C 2 17 ? 35.373 -6.975 43.863 1.00 18.22 24 LEU C N 1
ATOM 831 C CA . LEU C 2 17 ? 35.116 -8.206 44.616 1.00 23.12 24 LEU C CA 1
ATOM 832 C C . LEU C 2 17 ? 33.960 -8.047 45.592 1.00 21.04 24 LEU C C 1
ATOM 833 O O . LEU C 2 17 ? 32.996 -8.819 45.544 1.00 22.87 24 LEU C O 1
ATOM 838 N N . LEU C 2 18 ? 34.056 -7.057 46.485 1.00 23.58 25 LEU C N 1
ATOM 839 C CA . LEU C 2 18 ? 32.987 -6.811 47.475 1.00 22.60 25 LEU C CA 1
ATOM 840 C C . LEU C 2 18 ? 31.660 -6.518 46.804 1.00 23.77 25 LEU C C 1
ATOM 841 O O . LEU C 2 18 ? 30.637 -7.051 47.219 1.00 28.48 25 LEU C O 1
ATOM 846 N N . PHE C 2 19 ? 31.683 -5.688 45.762 1.00 21.13 26 PHE C N 1
ATOM 847 C CA . PHE C 2 19 ? 30.502 -5.434 44.929 1.00 21.92 26 PHE C CA 1
ATOM 848 C C . PHE C 2 19 ? 29.856 -6.737 44.460 1.00 27.32 26 PHE C C 1
ATOM 849 O O . PHE C 2 19 ? 28.661 -6.940 44.636 1.00 28.42 26 PHE C O 1
ATOM 857 N N . ALA C 2 20 ? 30.640 -7.619 43.844 1.00 27.99 27 ALA C N 1
ATOM 858 C CA . ALA C 2 20 ? 30.086 -8.890 43.384 1.00 28.31 27 ALA C CA 1
ATOM 859 C C . ALA C 2 20 ? 29.709 -9.787 44.560 1.00 25.57 27 ALA C C 1
ATOM 860 O O . ALA C 2 20 ? 28.729 -10.528 44.484 1.00 26.96 27 ALA C O 1
ATOM 862 N N . ALA C 2 21 ? 30.502 -9.746 45.629 1.00 22.54 28 ALA C N 1
ATOM 863 C CA . ALA C 2 21 ? 30.218 -10.566 46.818 1.00 28.57 28 ALA C CA 1
ATOM 864 C C . ALA C 2 21 ? 28.804 -10.339 47.357 1.00 30.12 28 ALA C C 1
ATOM 865 O O . ALA C 2 21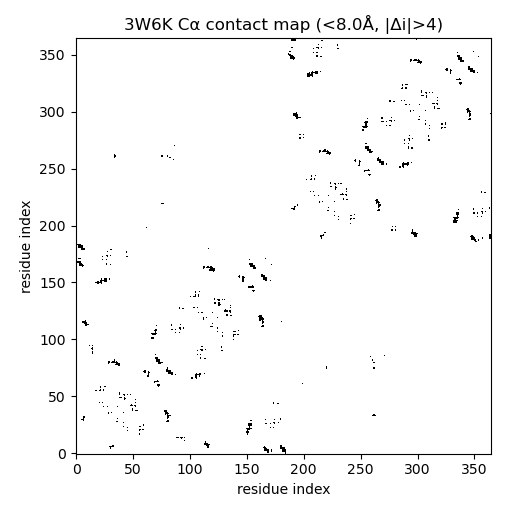 ? 28.182 -11.259 47.883 1.00 32.97 28 ALA C O 1
ATOM 867 N N . GLY C 2 22 ? 28.304 -9.113 47.230 1.00 25.62 29 GLY C N 1
ATOM 868 C CA . GLY C 2 22 ? 26.961 -8.804 47.689 1.00 31.62 29 GLY C CA 1
ATOM 869 C C . GLY C 2 22 ? 26.802 -8.936 49.192 1.00 33.88 29 GLY C C 1
ATOM 870 O O . GLY C 2 22 ? 27.788 -8.823 49.933 1.00 33.13 29 GLY C O 1
ATOM 871 N N . ASP C 2 23 ? 25.573 -9.209 49.636 1.00 31.97 30 ASP C N 1
ATOM 872 C CA . ASP C 2 23 ? 25.220 -9.168 51.062 1.00 34.78 30 ASP C CA 1
ATOM 873 C C . ASP C 2 23 ? 25.924 -10.216 51.932 1.00 33.73 30 ASP C C 1
ATOM 874 O O . ASP C 2 23 ? 25.907 -10.127 53.164 1.00 32.31 30 ASP C O 1
ATOM 879 N N . GLU C 2 24 ? 26.534 -11.210 51.302 1.00 33.37 31 GLU C N 1
ATOM 880 C CA . GLU C 2 24 ? 27.300 -12.190 52.060 1.00 34.50 31 GLU C CA 1
ATOM 881 C C . GLU C 2 24 ? 28.689 -11.655 52.397 1.00 30.86 31 GLU C C 1
ATOM 882 O O . GLU C 2 24 ? 29.307 -12.087 53.359 1.00 31.67 31 GLU C O 1
ATOM 888 N N . GLY C 2 25 ? 29.176 -10.719 51.588 1.00 32.09 32 GLY C N 1
ATOM 889 C CA . GLY C 2 25 ? 30.503 -10.169 51.776 1.00 27.20 32 GLY C CA 1
ATOM 890 C C . GLY C 2 25 ? 31.638 -11.166 51.616 1.00 29.29 32 GLY C C 1
ATOM 891 O O . GLY C 2 25 ? 31.450 -12.264 51.070 1.00 28.36 32 GLY C O 1
ATOM 892 N N . LEU C 2 26 ? 32.818 -10.759 52.085 1.00 27.36 33 LEU C N 1
ATOM 893 C CA . LEU C 2 26 ? 34.049 -11.555 52.037 1.00 24.21 33 LEU C CA 1
ATOM 894 C C . LEU C 2 26 ? 34.939 -11.262 53.234 1.00 25.53 33 LEU C C 1
ATOM 895 O O . LEU C 2 26 ? 35.026 -10.118 53.689 1.00 21.25 33 LEU C O 1
ATOM 900 N N . SER C 2 27 ? 35.625 -12.301 53.705 1.00 27.47 34 SER C N 1
ATOM 901 C CA . SER C 2 27 ? 36.557 -12.204 54.816 1.00 26.41 34 SER C CA 1
ATOM 902 C C . SER C 2 27 ? 37.908 -11.696 54.332 1.00 22.96 34 SER C C 1
ATOM 903 O O . SER C 2 27 ? 38.215 -11.728 53.135 1.00 22.13 34 SER C O 1
ATOM 906 N N . LEU C 2 28 ? 38.708 -11.224 55.278 1.00 25.84 35 LEU C N 1
ATOM 907 C CA . LEU C 2 28 ? 40.092 -10.838 55.023 1.00 26.86 35 LEU C CA 1
ATOM 908 C C . LEU C 2 28 ? 40.850 -11.904 54.216 1.00 30.27 35 LEU C C 1
ATOM 909 O O . LEU C 2 28 ? 41.440 -11.606 53.157 1.00 28.82 35 LEU C O 1
ATOM 914 N N . SER C 2 29 ? 40.809 -13.142 54.708 1.00 28.46 36 SER C N 1
ATOM 915 C CA . SER C 2 29 ? 41.454 -14.279 54.044 1.00 30.74 36 SER C CA 1
ATOM 916 C C . SER C 2 29 ? 41.016 -14.449 52.610 1.00 23.98 36 SER C C 1
ATOM 917 O O . SER C 2 29 ? 41.855 -14.644 51.730 1.00 31.63 36 SER C O 1
ATOM 920 N N . GLN C 2 30 ? 39.708 -14.421 52.373 1.00 25.82 37 GLN C N 1
ATOM 921 C CA . GLN C 2 30 ? 39.203 -14.633 51.013 1.00 30.76 37 GLN C CA 1
ATOM 922 C C . GLN C 2 30 ? 39.743 -13.544 50.089 1.00 31.96 37 GLN C C 1
ATOM 923 O O . GLN C 2 30 ? 40.200 -13.821 48.973 1.00 31.33 37 GLN C O 1
ATOM 929 N N . ILE C 2 31 ? 39.706 -12.307 50.578 1.00 28.43 38 ILE C N 1
ATOM 930 C CA . ILE C 2 31 ? 40.149 -11.172 49.801 1.00 26.69 38 ILE C CA 1
ATOM 931 C C . ILE C 2 31 ? 41.639 -11.274 49.539 1.00 25.73 38 ILE C C 1
ATOM 932 O O . ILE C 2 31 ? 42.098 -11.062 48.426 1.00 22.63 38 ILE C O 1
ATOM 937 N N . ALA C 2 32 ? 42.410 -11.605 50.566 1.00 31.55 39 ALA C N 1
ATOM 938 C CA . ALA C 2 32 ? 43.857 -11.714 50.385 1.00 27.25 39 ALA C CA 1
ATOM 939 C C . ALA C 2 32 ? 44.230 -12.848 49.404 1.00 30.61 39 ALA C C 1
ATOM 940 O O . ALA C 2 32 ? 45.157 -12.706 48.610 1.00 31.09 39 ALA C O 1
ATOM 942 N N . ALA C 2 33 ? 43.506 -13.965 49.446 1.00 25.02 40 ALA C N 1
ATOM 943 C CA . ALA C 2 33 ? 43.812 -15.082 48.542 1.00 32.83 40 ALA C CA 1
ATOM 944 C C . ALA C 2 33 ? 43.558 -14.727 47.075 1.00 36.17 40 ALA C C 1
ATOM 945 O O . ALA C 2 33 ? 44.316 -15.128 46.191 1.00 38.03 40 ALA C O 1
ATOM 947 N N . VAL C 2 34 ? 42.487 -13.984 46.814 1.00 34.84 41 VAL C N 1
ATOM 948 C CA . VAL C 2 34 ? 42.167 -13.578 45.449 1.00 31.63 41 VAL C CA 1
ATOM 949 C C . VAL C 2 34 ? 43.221 -12.629 44.886 1.00 30.85 41 VAL C C 1
ATOM 950 O O . VAL C 2 34 ? 43.668 -12.793 43.755 1.00 35.17 41 VAL C O 1
ATOM 954 N N . LEU C 2 35 ? 43.637 -11.654 45.690 1.00 32.27 42 LEU C N 1
ATOM 955 C CA . LEU C 2 35 ? 44.651 -10.678 45.277 1.00 30.38 42 LEU C CA 1
ATOM 956 C C . LEU C 2 35 ? 46.057 -11.276 45.243 1.00 34.23 42 LEU C C 1
ATOM 957 O O . LEU C 2 35 ? 46.961 -10.725 44.589 1.00 30.18 42 LEU C O 1
ATOM 962 N N . GLU C 2 36 ? 46.231 -12.382 45.970 1.00 36.30 43 GLU C N 1
ATOM 963 C CA . GLU C 2 36 ? 47.528 -13.057 46.135 1.00 38.71 43 GLU C CA 1
ATOM 964 C C . GLU C 2 36 ? 48.542 -12.135 46.809 1.00 33.56 43 GLU C C 1
ATOM 965 O O . GLU C 2 36 ? 49.684 -12.013 46.368 1.00 38.50 43 GLU C O 1
ATOM 971 N N . VAL C 2 37 ? 48.104 -11.499 47.889 1.00 32.36 44 VAL C N 1
ATOM 972 C CA . VAL C 2 37 ? 48.958 -10.653 48.711 1.00 30.90 44 VAL C CA 1
ATOM 973 C C . VAL C 2 37 ? 48.855 -11.200 50.124 1.00 27.72 44 VAL C C 1
ATOM 974 O O . VAL C 2 37 ? 48.055 -12.087 50.383 1.00 33.30 44 VAL C O 1
ATOM 978 N N . SER C 2 38 ? 49.640 -10.676 51.052 1.00 29.73 45 SER C N 1
ATOM 979 C CA . SER C 2 38 ? 49.449 -11.056 52.444 1.00 28.37 45 SER C CA 1
ATOM 980 C C . SER C 2 38 ? 48.177 -10.405 53.006 1.00 36.35 45 SER C C 1
ATOM 981 O O . SER C 2 38 ? 47.656 -9.407 52.446 1.00 27.21 45 SER C O 1
ATOM 984 N N . GLU C 2 39 ? 47.680 -10.979 54.103 1.00 24.12 46 GLU C N 1
ATOM 985 C CA . GLU C 2 39 ? 46.551 -10.414 54.822 1.00 33.37 46 GLU C CA 1
ATOM 986 C C . GLU C 2 39 ? 46.826 -8.998 55.338 1.00 31.29 46 GLU C C 1
ATOM 987 O O . GLU C 2 39 ? 45.913 -8.166 55.393 1.00 31.06 46 GLU C O 1
ATOM 993 N N . LEU C 2 40 ? 48.066 -8.722 55.729 1.00 29.38 47 LEU C N 1
ATOM 994 C CA . LEU C 2 40 ? 48.389 -7.381 56.215 1.00 28.87 47 LEU C CA 1
ATOM 995 C C . LEU C 2 40 ? 48.278 -6.393 55.057 1.00 28.58 47 LEU C C 1
ATOM 996 O O . LEU C 2 40 ? 47.739 -5.300 55.238 1.00 28.30 47 LEU C O 1
ATOM 1001 N N . GLU C 2 41 ? 48.774 -6.787 53.879 1.00 25.19 48 GLU C N 1
ATOM 1002 C CA . GLU C 2 41 ? 48.728 -5.938 52.685 1.00 26.48 48 GLU C CA 1
ATOM 1003 C C . GLU C 2 41 ? 47.281 -5.675 52.296 1.00 28.01 48 GLU C C 1
ATOM 1004 O O . GLU C 2 41 ? 46.895 -4.540 51.985 1.00 27.46 48 GLU C O 1
ATOM 1010 N N . ALA C 2 42 ? 46.482 -6.738 52.330 1.00 27.10 49 ALA C N 1
ATOM 1011 C CA . ALA C 2 42 ? 45.060 -6.655 52.000 1.00 24.62 49 ALA C CA 1
ATOM 1012 C C . ALA C 2 42 ? 44.338 -5.755 52.960 1.00 24.35 49 ALA C C 1
ATOM 1013 O O . ALA C 2 42 ? 43.525 -4.932 52.542 1.00 26.91 49 ALA C O 1
ATOM 1015 N N . LYS C 2 43 ? 44.602 -5.931 54.250 1.00 23.66 50 LYS C N 1
ATOM 1016 C CA . LYS C 2 43 ? 43.969 -5.081 55.248 1.00 28.70 50 LYS C CA 1
ATOM 1017 C C . LYS C 2 43 ? 44.223 -3.606 54.907 1.00 22.92 50 LYS C C 1
ATOM 1018 O O . LYS C 2 43 ? 43.290 -2.829 54.795 1.00 25.73 50 LYS C O 1
ATOM 1024 N N . ALA C 2 44 ? 45.476 -3.236 54.673 1.00 21.66 51 ALA C N 1
ATOM 1025 C CA . ALA C 2 44 ? 45.794 -1.843 54.364 1.00 21.69 51 ALA C CA 1
ATOM 1026 C C . ALA C 2 44 ? 45.016 -1.323 53.149 1.00 23.06 51 ALA C C 1
ATOM 1027 O O . ALA C 2 44 ? 44.589 -0.165 53.134 1.00 27.18 51 ALA C O 1
ATOM 1029 N N . VAL C 2 45 ? 44.818 -2.179 52.146 1.00 21.01 52 VAL C N 1
ATOM 1030 C CA . VAL C 2 45 ? 44.088 -1.769 50.956 1.00 27.82 52 VAL C CA 1
ATOM 1031 C C . VAL C 2 45 ? 42.615 -1.552 51.284 1.00 25.77 52 VAL C C 1
ATOM 1032 O O . VAL C 2 45 ? 42.012 -0.550 50.888 1.00 26.07 52 VAL C O 1
ATOM 1036 N N . ILE C 2 46 ? 42.047 -2.507 52.006 1.00 21.83 53 ILE C N 1
ATOM 1037 C CA . ILE C 2 46 ? 40.657 -2.444 52.429 1.00 24.09 53 ILE C CA 1
ATOM 1038 C C . ILE C 2 46 ? 40.424 -1.166 53.238 1.00 30.20 53 ILE C C 1
ATOM 1039 O O . ILE C 2 46 ? 39.479 -0.404 52.974 1.00 23.69 53 ILE C O 1
ATOM 1044 N N . GLU C 2 47 ? 41.312 -0.922 54.196 1.00 24.41 54 GLU C N 1
ATOM 1045 C CA . GLU C 2 47 ? 41.232 0.268 55.010 1.00 26.07 54 GLU C CA 1
ATOM 1046 C C . GLU C 2 47 ? 41.211 1.552 54.185 1.00 27.94 54 GLU C C 1
ATOM 1047 O O . GLU C 2 47 ? 40.403 2.444 54.455 1.00 29.13 54 GLU C O 1
ATOM 1053 N N . GLU C 2 48 ? 42.070 1.652 53.174 1.00 29.08 55 GLU C N 1
ATOM 1054 C CA . GLU C 2 48 ? 42.095 2.860 52.334 1.00 24.91 55 GLU C CA 1
ATOM 1055 C C . GLU C 2 48 ? 40.755 3.011 51.611 1.00 28.86 55 GLU C C 1
ATOM 1056 O O . GLU C 2 48 ? 40.187 4.112 51.535 1.00 26.75 55 GLU C O 1
ATOM 1062 N N . LEU C 2 49 ? 40.238 1.896 51.098 1.00 25.06 56 LEU C N 1
ATOM 1063 C CA . LEU C 2 49 ? 38.969 1.921 50.374 1.00 24.18 56 LEU C CA 1
ATOM 1064 C C . LEU C 2 49 ? 37.848 2.359 51.303 1.00 27.27 56 LEU C C 1
ATOM 1065 O O . LEU C 2 49 ? 36.977 3.155 50.929 1.00 24.50 56 LEU C O 1
ATOM 1070 N N . GLN C 2 50 ? 37.886 1.827 52.522 1.00 28.81 57 GLN C N 1
ATOM 1071 C CA . GLN C 2 50 ? 36.961 2.217 53.568 1.00 24.17 57 GLN C CA 1
ATOM 1072 C C . GLN C 2 50 ? 37.071 3.712 53.834 1.00 30.19 57 GLN C C 1
ATOM 1073 O O . GLN C 2 50 ? 36.048 4.405 53.964 1.00 28.81 57 GLN C O 1
ATOM 1079 N N . GLN C 2 51 ? 38.302 4.218 53.903 1.00 25.38 58 GLN C N 1
ATOM 1080 C CA . GLN C 2 51 ? 38.477 5.660 54.068 1.00 31.57 58 GLN C CA 1
ATOM 1081 C C . GLN C 2 51 ? 37.868 6.433 52.898 1.00 29.22 58 GLN C C 1
ATOM 1082 O O . GLN C 2 51 ? 37.107 7.366 53.108 1.00 25.03 58 GLN C O 1
ATOM 1088 N N . ASP C 2 52 ? 38.180 6.006 51.674 1.00 32.97 59 ASP C N 1
ATOM 1089 C CA . ASP C 2 52 ? 37.654 6.637 50.464 1.00 32.82 59 ASP C CA 1
ATOM 1090 C C . ASP C 2 52 ? 36.139 6.710 50.482 1.00 31.68 59 ASP C C 1
ATOM 1091 O O . ASP C 2 52 ? 35.560 7.696 50.050 1.00 32.42 59 ASP C O 1
ATOM 1096 N N . CYS C 2 53 ? 35.503 5.656 50.980 1.00 24.68 60 CYS C N 1
ATOM 1097 C CA . CYS C 2 53 ? 34.045 5.586 51.006 1.00 26.87 60 CYS C CA 1
ATOM 1098 C C . CYS C 2 53 ? 33.445 6.514 52.045 1.00 32.25 60 CYS C C 1
ATOM 1099 O O . CYS C 2 53 ? 32.273 6.891 51.948 1.00 35.65 60 CYS C O 1
ATOM 1102 N N . ARG C 2 54 ? 34.245 6.898 53.036 1.00 34.63 61 ARG C N 1
ATOM 1103 C CA . ARG C 2 54 ? 33.753 7.799 54.080 1.00 35.84 61 ARG C CA 1
ATOM 1104 C C . ARG C 2 54 ? 33.508 9.217 53.602 1.00 35.99 61 ARG C C 1
ATOM 1105 O O . ARG C 2 54 ? 32.936 10.032 54.336 1.00 43.66 61 ARG C O 1
ATOM 1113 N N . ARG C 2 55 ? 33.918 9.508 52.369 1.00 35.94 62 ARG C N 1
ATOM 1114 C CA . ARG C 2 55 ? 33.725 10.841 51.808 1.00 34.86 62 ARG C CA 1
ATOM 1115 C C . ARG C 2 55 ? 32.260 11.124 51.579 1.00 31.25 62 ARG C C 1
ATOM 1116 O O . ARG C 2 55 ? 31.480 10.217 51.279 1.00 30.55 62 ARG C O 1
ATOM 1124 N N . GLU C 2 56 ? 31.902 12.395 51.726 1.00 34.59 63 GLU C N 1
ATOM 1125 C CA . GLU C 2 56 ? 30.512 12.828 51.717 1.00 36.39 63 GLU C CA 1
ATOM 1126 C C . GLU C 2 56 ? 29.813 12.504 50.400 1.00 34.63 63 GLU C C 1
ATOM 1127 O O . GLU C 2 56 ? 28.617 12.196 50.380 1.00 38.16 63 GLU C O 1
ATOM 1133 N N . GLU C 2 57 ? 30.556 12.558 49.299 1.00 34.14 64 GLU C N 1
ATOM 1134 C CA . GLU C 2 57 ? 29.942 12.345 47.995 1.00 36.64 64 GLU C CA 1
ATOM 1135 C C . GLU C 2 57 ? 29.731 10.866 47.687 1.00 32.75 64 GLU C C 1
ATOM 1136 O O . GLU C 2 57 ? 29.113 10.517 46.690 1.00 36.58 64 GLU C O 1
ATOM 1142 N N . ARG C 2 58 ? 30.226 9.992 48.551 1.00 32.50 65 ARG C N 1
ATOM 1143 C CA . ARG C 2 58 ? 30.076 8.557 48.317 1.00 29.83 65 ARG C CA 1
ATOM 1144 C C . ARG C 2 58 ? 28.834 8.040 49.041 1.00 30.72 65 ARG C C 1
ATOM 1145 O O . ARG C 2 58 ? 28.608 8.387 50.199 1.00 33.86 65 ARG C O 1
ATOM 1153 N N . GLY C 2 59 ? 28.024 7.220 48.376 1.00 28.55 66 GLY C N 1
ATOM 1154 C CA . GLY C 2 59 ? 26.826 6.675 49.009 1.00 31.75 66 GLY C CA 1
ATOM 1155 C C . GLY C 2 59 ? 26.886 5.203 49.432 1.00 33.51 66 GLY C C 1
ATOM 1156 O O . GLY C 2 59 ? 25.893 4.632 49.915 1.00 31.75 66 GLY C O 1
ATOM 1157 N N . ILE C 2 60 ? 28.040 4.576 49.233 1.00 28.05 67 ILE C N 1
ATOM 1158 C CA . ILE C 2 60 ? 28.259 3.225 49.727 1.00 27.15 67 ILE C CA 1
ATOM 1159 C C . ILE C 2 60 ? 29.396 3.277 50.743 1.00 27.14 67 ILE C C 1
ATOM 1160 O O . ILE C 2 60 ? 30.321 4.100 50.642 1.00 30.83 67 ILE C O 1
ATOM 1165 N N . GLN C 2 61 ? 29.324 2.421 51.747 1.00 28.35 68 GLN C N 1
ATOM 1166 C CA . GLN C 2 61 ? 30.375 2.390 52.749 1.00 27.53 68 GLN C CA 1
ATOM 1167 C C . GLN C 2 61 ? 30.834 0.955 52.936 1.00 26.27 68 GLN C C 1
ATOM 1168 O O . GLN C 2 61 ? 30.128 -0.007 52.595 1.00 19.63 68 GLN C O 1
ATOM 1174 N N . LEU C 2 62 ? 32.021 0.816 53.500 1.00 26.90 69 LEU C N 1
ATOM 1175 C CA . LEU C 2 62 ? 32.578 -0.493 53.709 1.00 26.24 69 LEU C CA 1
ATOM 1176 C C . LEU C 2 62 ? 32.439 -0.796 55.195 1.00 21.78 69 LEU C C 1
ATOM 1177 O O . LEU C 2 62 ? 33.117 -0.188 56.041 1.00 24.67 69 LEU C O 1
ATOM 1182 N N . VAL C 2 63 ? 31.532 -1.712 55.519 1.00 24.57 70 VAL C N 1
ATOM 1183 C CA . VAL C 2 63 ? 31.323 -2.105 56.910 1.00 27.98 70 VAL C CA 1
ATOM 1184 C C . VAL C 2 63 ? 31.914 -3.484 57.257 1.00 26.59 70 VAL C C 1
ATOM 1185 O O . VAL C 2 63 ? 32.214 -4.285 56.372 1.00 23.29 70 VAL C O 1
ATOM 1189 N N . GLU C 2 64 ? 32.082 -3.751 58.547 1.00 25.90 71 GLU C N 1
ATOM 1190 C CA . GLU C 2 64 ? 32.521 -5.074 58.982 1.00 29.86 71 GLU C CA 1
ATOM 1191 C C . GLU C 2 64 ? 31.607 -5.624 60.081 1.00 32.21 71 GLU C C 1
ATOM 1192 O O . GLU C 2 64 ? 31.303 -4.926 61.061 1.00 28.01 71 GLU C O 1
ATOM 1198 N N . LEU C 2 65 ? 31.162 -6.868 59.888 1.00 29.25 72 LEU C N 1
ATOM 1199 C CA . LEU C 2 65 ? 30.301 -7.584 60.827 1.00 28.42 72 LEU C CA 1
ATOM 1200 C C . LEU C 2 65 ? 30.239 -9.045 60.435 1.00 33.28 72 LEU C C 1
ATOM 1201 O O . LEU C 2 65 ? 30.375 -9.381 59.250 1.00 31.55 72 LEU C O 1
ATOM 1206 N N . GLY C 2 66 ? 30.017 -9.904 61.427 1.00 34.55 73 GLY C N 1
ATOM 1207 C CA . GLY C 2 66 ? 29.902 -11.333 61.205 1.00 23.54 73 GLY C CA 1
ATOM 1208 C C . GLY C 2 66 ? 31.134 -11.949 60.575 1.00 26.22 73 GLY C C 1
ATOM 1209 O O . GLY C 2 66 ? 31.032 -12.938 59.857 1.00 31.88 73 GLY C O 1
ATOM 1210 N N . GLY C 2 67 ? 32.300 -11.362 60.820 1.00 30.29 74 GLY C N 1
ATOM 1211 C CA . GLY C 2 67 ? 33.526 -11.879 60.226 1.00 32.50 74 GLY C CA 1
ATOM 1212 C C . GLY C 2 67 ? 33.786 -11.574 58.755 1.00 30.10 74 GLY C C 1
ATOM 1213 O O . GLY C 2 67 ? 34.750 -12.100 58.186 1.00 31.89 74 GLY C O 1
ATOM 1214 N N . VAL C 2 68 ? 32.951 -10.733 58.138 1.00 29.08 75 VAL C N 1
ATOM 1215 C CA . VAL C 2 68 ? 33.125 -10.381 56.724 1.00 25.86 75 VAL C CA 1
ATOM 1216 C C . VAL C 2 68 ? 33.182 -8.873 56.501 1.00 28.31 75 VAL C C 1
ATOM 1217 O O . VAL C 2 68 ? 32.676 -8.084 57.320 1.00 26.91 75 VAL C O 1
ATOM 1221 N N . PHE C 2 69 ? 33.819 -8.462 55.408 1.00 25.35 76 PHE C N 1
ATOM 1222 C CA . PHE C 2 69 ? 33.624 -7.100 54.913 1.00 25.35 76 PHE C CA 1
ATOM 1223 C C . PHE C 2 69 ? 32.495 -7.175 53.896 1.00 27.11 76 PHE C C 1
ATOM 1224 O O . PHE C 2 69 ? 32.308 -8.215 53.251 1.00 27.86 76 PHE C O 1
ATOM 1232 N N . LEU C 2 70 ? 31.736 -6.093 53.769 1.00 25.93 77 LEU C N 1
ATOM 1233 C CA . LEU C 2 70 ? 30.659 -6.021 52.793 1.00 25.61 77 LEU C CA 1
ATOM 1234 C C . LEU C 2 70 ? 30.348 -4.554 52.499 1.00 28.68 77 LEU C C 1
ATOM 1235 O O . LEU C 2 70 ? 30.706 -3.666 53.278 1.00 24.39 77 LEU C O 1
ATOM 1240 N N . LEU C 2 71 ? 29.688 -4.298 51.377 1.00 30.92 78 LEU C N 1
ATOM 1241 C CA . LEU C 2 71 ? 29.318 -2.935 51.011 1.00 28.36 78 LEU C CA 1
ATOM 1242 C C . LEU C 2 71 ? 27.865 -2.694 51.392 1.00 28.55 78 LEU C C 1
ATOM 1243 O O . LEU C 2 71 ? 27.005 -3.549 51.161 1.00 25.41 78 LEU C O 1
ATOM 1248 N N . ALA C 2 72 ? 27.584 -1.533 51.971 1.00 22.68 79 ALA C N 1
ATOM 1249 C CA . ALA C 2 72 ? 26.216 -1.222 52.322 1.00 24.22 79 ALA C CA 1
ATOM 1250 C C . ALA C 2 72 ? 26.000 0.270 52.153 1.00 26.25 79 ALA C C 1
ATOM 1251 O O . ALA C 2 72 ? 26.962 1.021 52.005 1.00 29.71 79 ALA C O 1
ATOM 1253 N N . THR C 2 73 ? 24.745 0.702 52.159 1.00 25.94 80 THR C N 1
ATOM 1254 C CA . THR C 2 73 ? 24.443 2.132 52.072 1.00 29.24 80 THR C CA 1
ATOM 1255 C C . THR C 2 73 ? 24.640 2.844 53.425 1.00 27.91 80 THR C C 1
ATOM 1256 O O . THR C 2 73 ? 24.715 2.195 54.468 1.00 23.84 80 THR C O 1
ATOM 1260 N N . LYS C 2 74 ? 24.761 4.171 53.389 1.00 26.97 81 LYS C N 1
ATOM 1261 C CA . LYS C 2 74 ? 24.880 4.973 54.600 1.00 26.52 81 LYS C CA 1
ATOM 1262 C C . LYS C 2 74 ? 23.501 5.215 55.200 1.00 33.75 81 LYS C C 1
ATOM 1263 O O . LYS C 2 74 ? 22.532 5.429 54.457 1.00 29.17 81 LYS C O 1
ATOM 1269 N N . LYS C 2 75 ? 23.410 5.176 56.531 1.00 31.60 82 LYS C N 1
ATOM 1270 C CA . LYS C 2 75 ? 22.121 5.317 57.212 1.00 34.72 82 LYS C CA 1
ATOM 1271 C C . LYS C 2 75 ? 21.450 6.674 56.966 1.00 35.96 82 LYS C C 1
ATOM 1272 O O . LYS C 2 75 ? 20.220 6.778 56.963 1.00 35.70 82 LYS C O 1
ATOM 1278 N N . GLU C 2 76 ? 22.257 7.700 56.732 1.00 32.27 83 GLU C N 1
ATOM 1279 C CA . GLU C 2 76 ? 21.739 9.041 56.458 1.00 37.82 83 GLU C CA 1
ATOM 1280 C C . GLU C 2 76 ? 20.902 9.083 55.185 1.00 36.04 83 GLU C C 1
ATOM 1281 O O . GLU C 2 76 ? 20.185 10.054 54.948 1.00 39.36 83 GLU C O 1
ATOM 1287 N N . HIS C 2 77 ? 21.014 8.046 54.353 1.00 33.38 84 HIS C N 1
ATOM 1288 C CA . HIS C 2 77 ? 20.359 8.038 53.047 1.00 21.72 84 HIS C CA 1
ATOM 1289 C C . HIS C 2 77 ? 19.125 7.174 53.015 1.00 19.82 84 HIS C C 1
ATOM 1290 O O . HIS C 2 77 ? 18.422 7.147 52.019 1.00 27.05 84 HIS C O 1
ATOM 1297 N N . ALA C 2 78 ? 18.852 6.476 54.108 1.00 28.97 85 ALA C N 1
ATOM 1298 C CA . ALA C 2 78 ? 17.662 5.622 54.217 1.00 27.57 85 ALA C CA 1
ATOM 1299 C C . ALA C 2 78 ? 16.329 6.247 53.768 1.00 29.78 85 ALA C C 1
ATOM 1300 O O . ALA C 2 78 ? 15.549 5.566 53.086 1.00 33.93 85 ALA C O 1
ATOM 1302 N N . PRO C 2 79 ? 16.055 7.526 54.142 1.00 29.49 86 PRO C N 1
ATOM 1303 C CA . PRO C 2 79 ? 14.781 8.133 53.722 1.00 30.59 86 PRO C CA 1
ATOM 1304 C C . PRO C 2 79 ? 14.575 8.087 52.212 1.00 32.24 86 PRO C C 1
ATOM 1305 O O . PRO C 2 79 ? 13.474 7.786 51.743 1.00 34.28 86 PRO C O 1
ATOM 1309 N N . TYR C 2 80 ? 15.633 8.373 51.468 1.00 31.71 87 TYR C N 1
ATOM 1310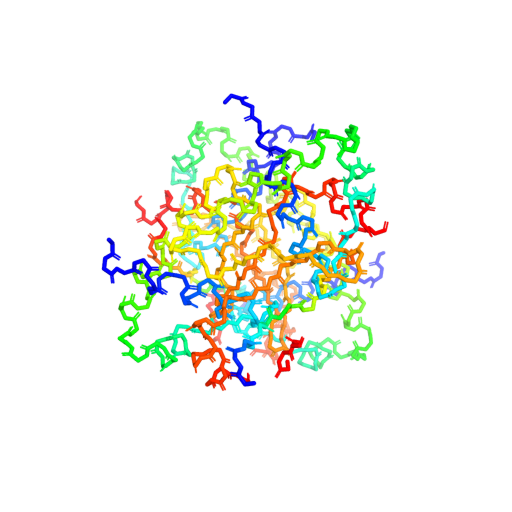 C CA . TYR C 2 80 ? 15.607 8.242 50.023 1.00 31.29 87 TYR C CA 1
ATOM 1311 C C . TYR C 2 80 ? 15.493 6.791 49.534 1.00 34.96 87 TYR C C 1
ATOM 1312 O O . TYR C 2 80 ? 14.714 6.493 48.623 1.00 31.35 87 TYR C O 1
ATOM 1321 N N . LEU C 2 81 ? 16.269 5.888 50.127 1.00 35.28 88 LEU C N 1
ATOM 1322 C CA . LEU C 2 81 ? 16.239 4.484 49.699 1.00 34.65 88 LEU C CA 1
ATOM 1323 C C . LEU C 2 81 ? 14.880 3.819 49.975 1.00 41.32 88 LEU C C 1
ATOM 1324 O O . LEU C 2 81 ? 14.465 2.913 49.249 1.00 41.25 88 LEU C O 1
ATOM 1329 N N . LYS C 2 82 ? 14.171 4.293 50.998 1.00 39.20 89 LYS C N 1
ATOM 1330 C CA . LYS C 2 82 ? 12.834 3.767 51.303 1.00 39.10 89 LYS C CA 1
ATOM 1331 C C . LYS C 2 82 ? 11.764 4.089 50.244 1.00 39.26 89 LYS C C 1
ATOM 1332 O O . LYS C 2 82 ? 10.801 3.332 50.092 1.00 42.24 89 LYS C O 1
ATOM 1338 N N . LYS C 2 83 ? 11.928 5.189 49.507 1.00 39.60 90 LYS C N 1
ATOM 1339 C CA . LYS C 2 83 ? 11.007 5.502 48.402 1.00 45.21 90 LYS C CA 1
ATOM 1340 C C . LYS C 2 83 ? 11.225 4.525 47.248 1.00 49.68 90 LYS C C 1
ATOM 1341 O O . LYS C 2 83 ? 10.523 4.574 46.233 1.00 55.67 90 LYS C O 1
ATOM 1347 N N . LEU C 2 84 ? 12.206 3.643 47.400 1.00 49.35 91 LEU C N 1
ATOM 1348 C CA . LEU C 2 84 ? 12.581 2.739 46.327 1.00 46.61 91 LEU C CA 1
ATOM 1349 C C . LEU C 2 84 ? 12.628 1.273 46.773 1.00 51.62 91 LEU C C 1
ATOM 1350 O O . LEU C 2 84 ? 11.632 0.708 47.241 1.00 54.38 91 LEU C O 1
ATOM 1355 N N . ALA C 2 87 ? 14.506 -5.626 46.161 1.00 59.59 94 ALA C N 1
ATOM 1356 C CA . ALA C 2 87 ? 13.737 -5.956 47.364 1.00 62.06 94 ALA C CA 1
ATOM 1357 C C . ALA C 2 87 ? 13.900 -4.939 48.511 1.00 58.13 94 ALA C C 1
ATOM 1358 O O . ALA C 2 87 ? 12.896 -4.415 49.006 1.00 59.08 94 ALA C O 1
ATOM 1360 N N . PRO C 2 88 ? 15.148 -4.659 48.959 1.00 61.54 95 PRO C N 1
ATOM 1361 C CA . PRO C 2 88 ? 16.480 -5.282 48.830 1.00 56.33 95 PRO C CA 1
ATOM 1362 C C . PRO C 2 88 ? 16.946 -5.967 50.129 1.00 50.50 95 PRO C C 1
ATOM 1363 O O . PRO C 2 88 ? 16.138 -6.246 51.020 1.00 54.58 95 PRO C O 1
ATOM 1367 N N . GLY C 2 89 ? 18.239 -6.253 50.234 1.00 57.51 96 GLY C N 1
ATOM 1368 C CA . GLY C 2 89 ? 18.777 -6.847 51.452 1.00 53.72 96 GLY C CA 1
ATOM 1369 C C . GLY C 2 89 ? 18.962 -5.789 52.531 1.00 47.15 96 GLY C C 1
ATOM 1370 O O . GLY C 2 89 ? 19.369 -4.656 52.246 1.00 41.28 96 GLY C O 1
ATOM 1371 N N . ALA C 2 90 ? 18.667 -6.140 53.777 1.00 49.86 97 ALA C N 1
ATOM 1372 C CA . ALA C 2 90 ? 18.717 -5.133 54.822 1.00 50.21 97 ALA C CA 1
ATOM 1373 C C . ALA C 2 90 ? 19.631 -5.481 55.988 1.00 50.35 97 ALA C C 1
ATOM 1374 O O . ALA C 2 90 ? 19.770 -6.643 56.389 1.00 44.73 97 ALA C O 1
ATOM 1376 N N . SER C 2 91 ? 20.242 -4.437 56.531 1.00 49.93 98 SER C N 1
ATOM 1377 C CA . SER C 2 91 ? 21.049 -4.539 57.725 1.00 45.76 98 SER C CA 1
ATOM 1378 C C . SER C 2 91 ? 20.594 -3.386 58.618 1.00 45.90 98 SER C C 1
ATOM 1379 O O . SER C 2 91 ? 20.756 -2.215 58.256 1.00 48.54 98 SER C O 1
ATOM 1382 N N . PRO C 2 92 ? 19.910 -3.705 59.729 1.00 49.58 99 PRO C N 1
ATOM 1383 C CA . PRO C 2 92 ? 19.746 -2.753 60.835 1.00 41.28 99 PRO C CA 1
ATOM 1384 C C . PRO C 2 92 ? 20.314 -3.235 62.170 1.00 42.57 99 PRO C C 1
ATOM 1385 O O . PRO C 2 92 ? 20.519 -2.427 63.075 1.00 43.73 99 PRO C O 1
ATOM 1390 N N . GLU D 1 1 ? 20.549 -8.238 -4.945 1.00 61.55 125 GLU D N 1
ATOM 1391 C CA . GLU D 1 1 ? 20.084 -9.194 -3.947 1.00 63.38 125 GLU D CA 1
ATOM 1392 C C . GLU D 1 1 ? 21.224 -10.129 -3.518 1.00 66.50 125 GLU D C 1
ATOM 1393 O O . GLU D 1 1 ? 21.051 -10.958 -2.614 1.00 72.13 125 GLU D O 1
ATOM 1399 N N . ARG D 1 2 ? 22.390 -9.991 -4.157 1.00 55.83 126 ARG D N 1
ATOM 1400 C CA . ARG D 1 2 ? 23.515 -10.894 -3.883 1.00 55.63 126 ARG D CA 1
ATOM 1401 C C . ARG D 1 2 ? 24.155 -10.713 -2.504 1.00 57.74 126 ARG D C 1
ATOM 1402 O O . ARG D 1 2 ? 24.352 -11.707 -1.801 1.00 51.73 126 ARG D O 1
ATOM 1410 N N . ALA D 1 3 ? 24.454 -9.463 -2.114 1.00 56.10 127 ALA D N 1
ATOM 1411 C CA . ALA D 1 3 ? 25.225 -9.208 -0.887 1.00 43.21 127 ALA D CA 1
ATOM 1412 C C . ALA D 1 3 ? 24.720 -8.096 0.032 1.00 45.40 127 ALA D C 1
ATOM 1413 O O . ALA D 1 3 ? 24.927 -6.919 -0.241 1.00 48.11 127 ALA D O 1
ATOM 1415 N N . LEU D 1 4 ? 24.101 -8.479 1.145 1.00 42.09 128 LEU D N 1
ATOM 1416 C CA . LEU D 1 4 ? 23.685 -7.523 2.169 1.00 41.29 128 LEU D CA 1
ATOM 1417 C C . LEU D 1 4 ? 24.678 -7.563 3.333 1.00 34.94 128 LEU D C 1
ATOM 1418 O O . LEU D 1 4 ? 24.882 -8.626 3.931 1.00 30.43 128 LEU D O 1
ATOM 1423 N N . LEU D 1 5 ? 25.303 -6.420 3.633 1.00 30.28 129 LEU D N 1
ATOM 1424 C CA . LEU D 1 5 ? 26.287 -6.331 4.722 1.00 36.51 129 LEU D CA 1
ATOM 1425 C C . LEU D 1 5 ? 25.818 -5.340 5.768 1.00 33.31 129 LEU D C 1
ATOM 1426 O O . LEU D 1 5 ? 25.359 -4.250 5.426 1.00 38.24 129 LEU D O 1
ATOM 1431 N N . PHE D 1 6 ? 25.959 -5.699 7.040 1.00 24.05 130 PHE D N 1
ATOM 1432 C CA . PHE D 1 6 ? 25.555 -4.784 8.097 1.00 31.20 130 PHE D CA 1
ATOM 1433 C C . PHE D 1 6 ? 26.718 -4.038 8.763 1.00 30.71 130 PHE D C 1
ATOM 1434 O O . PHE D 1 6 ? 27.807 -4.594 8.954 1.00 25.73 130 PHE D O 1
ATOM 1442 N N . THR D 1 7 ? 26.472 -2.776 9.109 1.00 31.48 131 THR D N 1
ATOM 1443 C CA . THR D 1 7 ? 27.465 -1.950 9.794 1.00 29.57 131 THR D CA 1
ATOM 1444 C C . THR D 1 7 ? 26.981 -1.685 11.222 1.00 30.97 131 THR D C 1
ATOM 1445 O O . THR D 1 7 ? 25.866 -2.085 11.578 1.00 33.22 131 THR D O 1
ATOM 1449 N N . LYS D 1 8 ? 27.797 -1.023 12.042 1.00 27.87 132 LYS D N 1
ATOM 1450 C CA . LYS D 1 8 ? 27.333 -0.600 13.364 1.00 26.02 132 LYS D CA 1
ATOM 1451 C C . LYS D 1 8 ? 27.561 0.881 13.446 1.00 27.34 132 LYS D C 1
ATOM 1452 O O . LYS D 1 8 ? 28.482 1.379 12.813 1.00 29.42 132 LYS D O 1
ATOM 1458 N N . PRO D 1 9 ? 26.736 1.599 14.230 1.00 34.89 133 PRO D N 1
ATOM 1459 C CA . PRO D 1 9 ? 26.989 3.040 14.408 1.00 25.54 133 PRO D CA 1
ATOM 1460 C C . PRO D 1 9 ? 28.340 3.280 15.084 1.00 23.65 133 PRO D C 1
ATOM 1461 O O . PRO D 1 9 ? 28.882 2.359 15.705 1.00 25.74 133 PRO D O 1
ATOM 1465 N N . PRO D 1 10 ? 28.897 4.494 14.941 1.00 28.29 134 PRO D N 1
ATOM 1466 C CA . PRO D 1 10 ? 30.107 4.865 15.686 1.00 28.08 134 PRO D CA 1
ATOM 1467 C C . PRO D 1 10 ? 29.943 4.580 17.169 1.00 30.39 134 PRO D C 1
ATOM 1468 O O . PRO D 1 10 ? 28.826 4.689 17.667 1.00 38.78 134 PRO D O 1
ATOM 1472 N N . SER D 1 11 ? 31.008 4.221 17.874 1.00 23.45 135 SER D N 1
ATOM 1473 C CA . SER D 1 11 ? 30.862 4.062 19.311 1.00 33.77 135 SER D CA 1
ATOM 1474 C C . SER D 1 11 ? 30.800 5.435 19.968 1.00 33.58 135 SER D C 1
ATOM 1475 O O . SER D 1 11 ? 31.394 6.395 19.472 1.00 37.50 135 SER D O 1
ATOM 1478 N N . ASP D 1 12 ? 30.075 5.526 21.074 1.00 37.86 136 ASP D N 1
ATOM 1479 C CA . ASP D 1 12 ? 30.057 6.741 21.878 1.00 41.21 136 ASP D CA 1
ATOM 1480 C C . ASP D 1 12 ? 31.461 6.974 22.432 1.00 40.42 136 ASP D C 1
ATOM 1481 O O . ASP D 1 12 ? 31.972 6.180 23.223 1.00 37.81 136 ASP D O 1
ATOM 1486 N N . LEU D 1 13 ? 32.094 8.063 22.027 1.00 41.00 137 LEU D N 1
ATOM 1487 C CA . LEU D 1 13 ? 33.440 8.315 22.516 1.00 49.22 137 LEU D CA 1
ATOM 1488 C C . LEU D 1 13 ? 33.502 9.548 23.415 1.00 50.93 137 LEU D C 1
ATOM 1489 O O . LEU D 1 13 ? 34.543 10.190 23.526 1.00 55.85 137 LEU D O 1
ATOM 1494 N N . SER D 1 14 ? 32.386 9.868 24.064 1.00 50.52 138 SER D N 1
ATOM 1495 C CA . SER D 1 14 ? 32.341 11.021 24.964 1.00 59.10 138 SER D CA 1
ATOM 1496 C C . SER D 1 14 ? 33.275 10.832 26.161 1.00 56.90 138 SER D C 1
ATOM 1497 O O . SER D 1 14 ? 33.805 11.807 26.702 1.00 60.05 138 SER D O 1
ATOM 1500 N N . ALA D 1 15 ? 33.510 9.573 26.529 1.00 53.91 139 ALA D N 1
ATOM 1501 C CA . ALA D 1 15 ? 34.338 9.211 27.687 1.00 56.48 139 ALA D CA 1
ATOM 1502 C C . ALA D 1 15 ? 35.785 9.729 27.639 1.00 58.51 139 ALA D C 1
ATOM 1503 O O . ALA D 1 15 ? 36.576 9.434 28.540 1.00 61.17 139 ALA D O 1
ATOM 1505 N N . TYR D 1 16 ? 36.129 10.470 26.583 1.00 59.69 140 TYR D N 1
ATOM 1506 C CA . TYR D 1 16 ? 37.428 11.141 26.479 1.00 61.25 140 TYR D CA 1
ATOM 1507 C C . TYR D 1 16 ? 37.232 12.603 26.088 1.00 62.40 140 TYR D C 1
ATOM 1508 O O . TYR D 1 16 ? 37.178 12.935 24.900 1.00 53.72 140 TYR D O 1
ATOM 1517 N N . GLY E 2 5 ? 35.525 -27.355 12.144 1.00 60.94 12 GLY E N 1
ATOM 1518 C CA . GLY E 2 5 ? 34.876 -26.747 13.295 1.00 53.82 12 GLY E CA 1
ATOM 1519 C C . GLY E 2 5 ? 33.382 -26.611 13.087 1.00 52.39 12 GLY E C 1
ATOM 1520 O O . GLY E 2 5 ? 32.923 -25.661 12.448 1.00 57.05 12 GLY E O 1
ATOM 1521 N N . ALA E 2 6 ? 32.620 -27.556 13.637 1.00 49.84 13 ALA E N 1
ATOM 1522 C CA . ALA E 2 6 ? 31.174 -27.629 13.397 1.00 54.49 13 ALA E CA 1
ATOM 1523 C C . ALA E 2 6 ? 30.373 -26.460 14.006 1.00 50.62 13 ALA E C 1
ATOM 1524 O O . ALA E 2 6 ? 29.211 -26.233 13.642 1.00 46.77 13 ALA E O 1
ATOM 1526 N N . LEU E 2 7 ? 30.994 -25.718 14.923 1.00 48.34 14 LEU E N 1
ATOM 1527 C CA . LEU E 2 7 ? 30.343 -24.543 15.506 1.00 49.17 14 LEU E CA 1
ATOM 1528 C C . LEU E 2 7 ? 30.969 -23.234 15.013 1.00 49.81 14 LEU E C 1
ATOM 1529 O O . LEU E 2 7 ? 30.464 -22.153 15.330 1.00 44.24 14 LEU E O 1
ATOM 1534 N N . LYS E 2 8 ? 32.061 -23.346 14.246 1.00 52.94 15 LYS E N 1
ATOM 1535 C CA . LYS E 2 8 ? 32.700 -22.188 13.593 1.00 46.20 15 LYS E CA 1
ATOM 1536 C C . LYS E 2 8 ? 31.674 -21.230 12.990 1.00 43.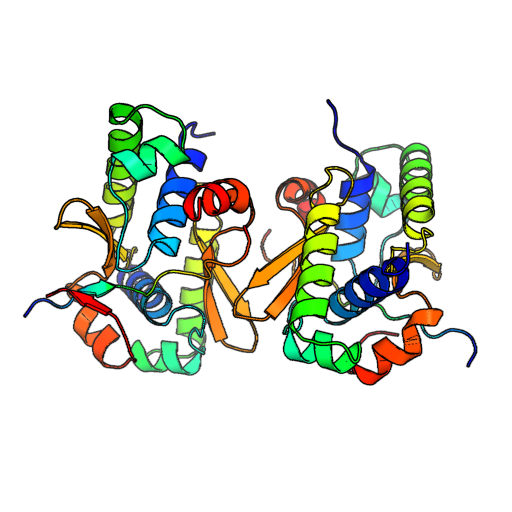78 15 LYS E C 1
ATOM 1537 O O . LYS E 2 8 ? 31.673 -20.044 13.336 1.00 43.78 15 LYS E O 1
ATOM 1543 N N . PRO E 2 9 ? 30.764 -21.736 12.130 1.00 44.76 16 PRO E N 1
ATOM 1544 C CA . PRO E 2 9 ? 29.765 -20.778 11.638 1.00 43.25 16 PRO E CA 1
ATOM 1545 C C . PRO E 2 9 ? 28.834 -20.258 12.749 1.00 40.55 16 PRO E C 1
ATOM 1546 O O . PRO E 2 9 ? 28.290 -19.154 12.589 1.00 39.93 16 PRO E O 1
ATOM 1550 N N . ALA E 2 10 ? 28.655 -21.011 13.842 1.00 36.45 17 ALA E N 1
ATOM 1551 C CA . ALA E 2 10 ? 27.772 -20.550 14.926 1.00 35.61 17 ALA E CA 1
ATOM 1552 C C . ALA E 2 10 ? 28.373 -19.338 15.638 1.00 28.45 17 ALA E C 1
ATOM 1553 O O . ALA E 2 10 ? 27.751 -18.281 15.726 1.00 25.24 17 ALA E O 1
ATOM 1555 N N . LYS E 2 11 ? 29.587 -19.515 16.142 1.00 24.09 18 LYS E N 1
ATOM 1556 C CA . LYS E 2 11 ? 30.382 -18.441 16.725 1.00 27.94 18 LYS E CA 1
ATOM 1557 C C . LYS E 2 11 ? 30.397 -17.173 15.850 1.00 30.44 18 LYS E C 1
ATOM 1558 O O . LYS E 2 11 ? 30.174 -16.056 16.343 1.00 25.69 18 LYS E O 1
ATOM 1564 N N . ALA E 2 12 ? 30.658 -17.361 14.554 1.00 27.71 19 ALA E N 1
ATOM 1565 C CA . ALA E 2 12 ? 30.635 -16.277 13.572 1.00 29.32 19 ALA E CA 1
ATOM 1566 C C . ALA E 2 12 ? 29.280 -15.570 13.555 1.00 29.63 19 ALA E C 1
ATOM 1567 O O . ALA E 2 12 ? 29.211 -14.336 13.535 1.00 28.82 19 ALA E O 1
ATOM 1569 N N . ILE E 2 13 ? 28.200 -16.348 13.536 1.00 28.63 20 ILE E N 1
ATOM 1570 C CA . ILE E 2 13 ? 26.872 -15.745 13.530 1.00 29.24 20 ILE E CA 1
ATOM 1571 C C . ILE E 2 13 ? 26.676 -14.935 14.808 1.00 27.58 20 ILE E C 1
ATOM 1572 O O . ILE E 2 13 ? 26.187 -13.803 14.750 1.00 24.34 20 ILE E O 1
ATOM 1577 N N . VAL E 2 14 ? 27.083 -15.480 15.955 1.00 23.37 21 VAL E N 1
ATOM 1578 C CA . VAL E 2 14 ? 27.023 -14.687 17.174 1.00 25.03 21 VAL E CA 1
ATOM 1579 C C . VAL E 2 14 ? 27.843 -13.396 17.061 1.00 22.85 21 VAL E C 1
ATOM 1580 O O . VAL E 2 14 ? 27.353 -12.322 17.395 1.00 21.39 21 VAL E O 1
ATOM 1584 N N . GLU E 2 15 ? 29.076 -13.502 16.576 1.00 22.79 22 GLU E N 1
ATOM 1585 C CA . GLU E 2 15 ? 29.926 -12.323 16.440 1.00 28.24 22 GLU E CA 1
ATOM 1586 C C . GLU E 2 15 ? 29.241 -11.274 15.567 1.00 29.88 22 GLU E C 1
ATOM 1587 O O . GLU E 2 15 ? 29.188 -10.105 15.931 1.00 27.68 22 GLU E O 1
ATOM 1593 N N . ALA E 2 16 ? 28.682 -11.717 14.443 1.00 24.11 23 ALA E N 1
ATOM 1594 C CA . ALA E 2 16 ? 27.958 -10.844 13.528 1.00 26.19 23 ALA E CA 1
ATOM 1595 C C . ALA E 2 16 ? 26.757 -10.165 14.182 1.00 25.33 23 ALA E C 1
ATOM 1596 O O . ALA E 2 16 ? 26.558 -8.948 14.032 1.00 23.81 23 ALA E O 1
ATOM 1598 N N . LEU E 2 17 ? 25.944 -10.961 14.878 1.00 25.55 24 LEU E N 1
ATOM 1599 C CA . LEU E 2 17 ? 24.748 -10.449 15.536 1.00 25.39 24 LEU E CA 1
ATOM 1600 C C . LEU E 2 17 ? 25.100 -9.391 16.566 1.00 26.56 24 LEU E C 1
ATOM 1601 O O . LEU E 2 17 ? 24.483 -8.333 16.602 1.00 31.20 24 LEU E O 1
ATOM 1606 N N . LEU E 2 18 ? 26.089 -9.668 17.406 1.00 25.22 25 LEU E N 1
ATOM 1607 C CA . LEU E 2 18 ? 26.410 -8.743 18.489 1.00 28.39 25 LEU E CA 1
ATOM 1608 C C . LEU E 2 18 ? 27.027 -7.470 17.922 1.00 30.48 25 LEU E C 1
ATOM 1609 O O . LEU E 2 18 ? 26.840 -6.373 18.455 1.00 31.46 25 LEU E O 1
ATOM 1614 N N . PHE E 2 19 ? 27.742 -7.623 16.816 1.00 28.23 26 PHE E N 1
ATOM 1615 C CA . PHE E 2 19 ? 28.303 -6.485 16.121 1.00 28.87 26 PHE E CA 1
ATOM 1616 C C . PHE E 2 19 ? 27.203 -5.558 15.612 1.00 29.60 26 PHE E C 1
ATOM 1617 O O . PHE E 2 19 ? 27.248 -4.351 15.836 1.00 26.13 26 PHE E O 1
ATOM 1625 N N . ALA E 2 20 ? 26.207 -6.111 14.927 1.00 29.50 27 ALA E N 1
ATOM 1626 C CA . ALA E 2 20 ? 25.155 -5.250 14.382 1.00 31.15 27 ALA E CA 1
ATOM 1627 C C . ALA E 2 20 ? 24.223 -4.668 15.450 1.00 30.69 27 ALA E C 1
ATOM 1628 O O . ALA E 2 20 ? 23.533 -3.679 15.200 1.00 29.35 27 ALA E O 1
ATOM 1630 N N . ALA E 2 21 ? 24.191 -5.291 16.628 1.00 30.97 28 ALA E N 1
ATOM 1631 C CA . ALA E 2 21 ? 23.265 -4.887 17.686 1.00 27.97 28 ALA E CA 1
ATOM 1632 C C . ALA E 2 21 ? 23.747 -3.613 18.364 1.00 27.90 28 ALA E C 1
ATOM 1633 O O . ALA E 2 21 ? 22.987 -2.955 19.072 1.00 30.21 28 ALA E O 1
ATOM 1635 N N . GLY E 2 22 ? 25.019 -3.285 18.168 1.00 25.32 29 GLY E N 1
ATOM 1636 C CA . GLY E 2 22 ? 25.584 -2.103 18.779 1.00 31.82 29 GLY E CA 1
ATOM 1637 C C . GLY E 2 22 ? 25.623 -2.192 20.296 1.00 38.86 29 GLY E C 1
ATOM 1638 O O . GLY E 2 22 ? 25.562 -3.282 20.872 1.00 37.47 29 GLY E O 1
ATOM 1639 N N . ASP E 2 23 ? 25.707 -1.035 20.945 1.00 34.33 30 ASP E N 1
ATOM 1640 C CA . ASP E 2 23 ? 26.003 -0.968 22.366 1.00 33.93 30 ASP E CA 1
ATOM 1641 C C . ASP E 2 23 ? 24.803 -1.296 23.263 1.00 33.90 30 ASP E C 1
ATOM 1642 O O . ASP E 2 23 ? 24.925 -1.300 24.486 1.00 37.88 30 ASP E O 1
ATOM 1647 N N . GLU E 2 24 ? 23.645 -1.561 22.673 1.00 33.73 31 GLU E N 1
ATOM 1648 C CA . GLU E 2 24 ? 22.522 -2.064 23.462 1.00 34.41 31 GLU E CA 1
ATOM 1649 C C . GLU E 2 24 ? 22.575 -3.587 23.592 1.00 32.32 31 GLU E C 1
ATOM 1650 O O . GLU E 2 24 ? 21.918 -4.170 24.456 1.00 26.07 31 GLU E O 1
ATOM 1656 N N . GLY E 2 25 ? 23.349 -4.224 22.721 1.00 27.28 32 GLY E N 1
ATOM 1657 C CA . GLY E 2 25 ? 23.538 -5.656 22.795 1.00 25.78 32 GLY E CA 1
ATOM 1658 C C . GLY E 2 25 ? 22.291 -6.515 22.645 1.00 25.96 32 GLY E C 1
ATOM 1659 O O . GLY E 2 25 ? 21.274 -6.087 22.087 1.00 21.53 32 GLY E O 1
ATOM 1660 N N . LEU E 2 26 ? 22.389 -7.746 23.140 1.00 24.15 33 LEU E N 1
ATOM 1661 C CA . LEU E 2 26 ? 21.332 -8.739 22.990 1.00 28.93 33 LEU E CA 1
ATOM 1662 C C . LEU E 2 26 ? 21.383 -9.713 24.147 1.00 28.58 33 LEU E C 1
ATOM 1663 O O . LEU E 2 26 ? 22.463 -10.077 24.611 1.00 26.61 33 LEU E O 1
ATOM 1668 N N . SER E 2 27 ? 20.212 -10.147 24.599 1.00 29.51 34 SER E N 1
ATOM 1669 C CA . SER E 2 27 ? 20.141 -11.175 25.626 1.00 30.14 34 SER E CA 1
ATOM 1670 C C . SER E 2 27 ? 20.412 -12.553 25.033 1.00 25.14 34 SER E C 1
ATOM 1671 O O . SER E 2 27 ? 20.396 -12.738 23.807 1.00 28.62 34 SER E O 1
ATOM 1674 N N . LEU E 2 28 ? 20.680 -13.501 25.926 1.00 26.80 35 LEU E N 1
ATOM 1675 C CA . LEU E 2 28 ? 20.786 -14.924 25.607 1.00 30.12 35 LEU E CA 1
ATOM 1676 C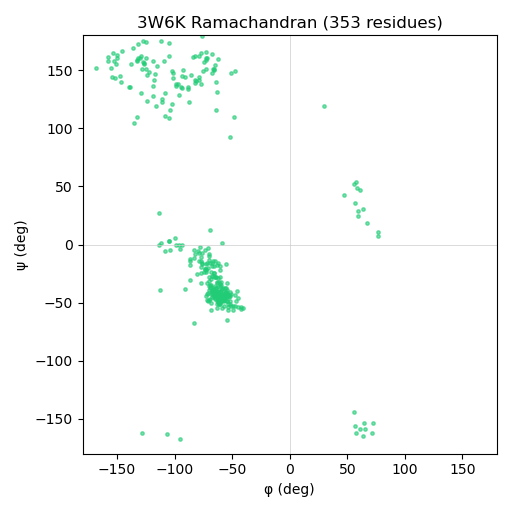 C . LEU E 2 28 ? 19.555 -15.460 24.861 1.00 25.71 35 LEU E C 1
ATOM 1677 O O . LEU E 2 28 ? 19.692 -16.214 23.906 1.00 25.38 35 LEU E O 1
ATOM 1682 N N . SER E 2 29 ? 18.365 -15.081 25.312 1.00 23.39 36 SER E N 1
ATOM 1683 C CA . SER E 2 29 ? 17.122 -15.501 24.661 1.00 28.60 36 SER E CA 1
ATOM 1684 C C . SER E 2 29 ? 17.060 -15.056 23.215 1.00 28.66 36 SER E C 1
ATOM 1685 O O . SER E 2 29 ? 16.664 -15.831 22.350 1.00 33.70 36 SER E O 1
ATOM 1688 N N . GLN E 2 30 ? 17.415 -13.801 22.958 1.00 27.02 37 GLN E N 1
ATOM 1689 C CA . GLN E 2 30 ? 17.400 -13.279 21.600 1.00 30.55 37 GLN E CA 1
ATOM 1690 C C . GLN E 2 30 ? 18.387 -14.038 20.725 1.00 30.65 37 GLN E C 1
ATOM 1691 O O . GLN E 2 30 ? 18.066 -14.435 19.602 1.00 25.59 37 GLN E O 1
ATOM 1697 N N . ILE E 2 31 ? 19.600 -14.231 21.240 1.00 30.16 38 ILE E N 1
ATOM 1698 C CA . ILE E 2 31 ? 20.631 -14.914 20.465 1.00 27.66 38 ILE E CA 1
ATOM 1699 C C . ILE E 2 31 ? 20.211 -16.356 20.219 1.00 30.33 38 ILE E C 1
ATOM 1700 O O . ILE E 2 31 ? 20.308 -16.856 19.101 1.00 30.89 38 ILE E O 1
ATOM 1705 N N . ALA E 2 32 ? 19.733 -17.021 21.268 1.00 30.82 39 ALA E N 1
ATOM 1706 C CA . ALA E 2 32 ? 19.269 -18.396 21.139 1.00 33.07 39 ALA E CA 1
ATOM 1707 C C . ALA E 2 32 ? 18.124 -18.452 20.124 1.00 32.90 39 ALA E C 1
ATOM 1708 O O . ALA E 2 32 ? 18.106 -19.316 19.242 1.00 28.59 39 ALA E O 1
ATOM 1710 N N . ALA E 2 33 ? 17.186 -17.510 20.243 1.00 29.73 40 ALA E N 1
ATOM 1711 C CA . ALA E 2 33 ? 16.044 -17.445 19.331 1.00 32.09 40 ALA E CA 1
ATOM 1712 C C . ALA E 2 33 ? 16.479 -17.225 17.882 1.00 36.71 40 ALA E C 1
ATOM 1713 O O . ALA E 2 33 ? 15.976 -17.904 16.971 1.00 38.32 40 ALA E O 1
ATOM 1715 N N . VAL E 2 34 ? 17.404 -16.288 17.657 1.00 27.92 41 VAL E N 1
ATOM 1716 C CA . VAL E 2 34 ? 17.846 -16.017 16.289 1.00 32.56 41 VAL E CA 1
ATOM 1717 C C . VAL E 2 34 ? 18.594 -17.219 15.693 1.00 32.38 41 VAL E C 1
ATOM 1718 O O . VAL E 2 34 ? 18.392 -17.568 14.532 1.00 31.16 41 VAL E O 1
ATOM 1722 N N . LEU E 2 35 ? 19.446 -17.851 16.496 1.00 29.38 42 LEU E N 1
ATOM 1723 C CA . LEU E 2 35 ? 20.228 -18.999 16.047 1.00 25.58 42 LEU E CA 1
ATOM 1724 C C . LEU E 2 35 ? 19.397 -20.270 15.989 1.00 29.16 42 LEU E C 1
ATOM 1725 O O . LEU E 2 35 ? 19.826 -21.262 15.408 1.00 30.71 42 LEU E O 1
ATOM 1730 N N . GLU E 2 36 ? 18.220 -20.246 16.610 1.00 31.80 43 GLU E N 1
ATOM 1731 C CA . GLU E 2 36 ? 17.371 -21.437 16.691 1.00 33.79 43 GLU E CA 1
ATOM 1732 C C . GLU E 2 36 ? 18.114 -22.584 17.377 1.00 32.38 43 GLU E C 1
ATOM 1733 O O . GLU E 2 36 ? 18.138 -23.724 16.892 1.00 30.41 43 GLU E O 1
ATOM 1739 N N . VAL E 2 37 ? 18.710 -22.256 18.520 1.00 26.71 44 VAL E N 1
ATOM 1740 C CA . VAL E 2 37 ? 19.406 -23.217 19.353 1.00 29.22 44 VAL E CA 1
ATOM 1741 C C . VAL E 2 37 ? 18.929 -23.020 20.790 1.00 29.84 44 VAL E C 1
ATOM 1742 O O . VAL E 2 37 ? 18.190 -22.077 21.075 1.00 30.87 44 VAL E O 1
ATOM 1746 N N . SER E 2 38 ? 19.329 -23.911 21.693 1.00 29.59 45 SER E N 1
ATOM 1747 C CA . SER E 2 38 ? 18.969 -23.744 23.102 1.00 32.79 45 SER E CA 1
ATOM 1748 C C . SER E 2 38 ? 19.746 -22.588 23.731 1.00 28.53 45 SER E C 1
ATOM 1749 O O . SER E 2 38 ? 20.779 -22.155 23.207 1.00 25.99 45 SER E O 1
ATOM 1752 N N . GLU E 2 39 ? 19.245 -22.085 24.848 1.00 22.08 46 GLU E N 1
ATOM 1753 C CA . GLU E 2 39 ? 19.975 -21.079 25.602 1.00 25.06 46 GLU E CA 1
ATOM 1754 C C . GLU E 2 39 ? 21.335 -21.599 26.091 1.00 23.93 46 GLU E C 1
ATOM 1755 O O . GLU E 2 39 ? 22.339 -20.882 26.053 1.00 26.83 46 GLU E O 1
ATOM 1761 N N . LEU E 2 40 ? 21.361 -22.850 26.535 1.00 26.24 47 LEU E N 1
ATOM 1762 C CA . LEU E 2 40 ? 22.600 -23.525 26.920 1.00 24.87 47 LEU E CA 1
ATOM 1763 C C . LEU E 2 40 ? 23.634 -23.533 25.782 1.00 25.48 47 LEU E C 1
ATOM 1764 O O . LEU E 2 40 ? 24.802 -23.208 25.998 1.00 27.23 47 LEU E O 1
ATOM 1769 N N . GLU E 2 41 ? 23.203 -23.909 24.577 1.00 28.39 48 GLU E N 1
ATOM 1770 C CA . GLU E 2 41 ? 24.068 -23.885 23.388 1.00 31.80 48 GLU E CA 1
ATOM 1771 C C . GLU E 2 41 ? 24.612 -22.485 23.041 1.00 24.45 48 GLU E C 1
ATOM 1772 O O . GLU E 2 41 ? 25.810 -22.317 22.828 1.00 24.95 48 GLU E O 1
ATOM 1778 N N . ALA E 2 42 ? 23.719 -21.504 22.965 1.00 21.85 49 ALA E N 1
ATOM 1779 C CA . ALA E 2 42 ? 24.096 -20.106 22.738 1.00 27.84 49 ALA E CA 1
ATOM 1780 C C . ALA E 2 42 ? 25.135 -19.660 23.748 1.00 27.21 49 ALA E C 1
ATOM 1781 O O . ALA E 2 42 ? 26.130 -19.021 23.387 1.00 27.35 49 ALA E O 1
ATOM 1783 N N . LYS E 2 43 ? 24.903 -20.010 25.012 1.00 24.44 50 LYS E N 1
ATOM 1784 C CA . LYS E 2 43 ? 25.823 -19.659 26.086 1.00 26.96 50 LYS E CA 1
ATOM 1785 C C . LYS E 2 43 ? 27.201 -20.272 25.866 1.00 25.71 50 LYS E C 1
ATOM 1786 O O . LYS E 2 43 ? 28.211 -19.599 26.059 1.00 26.68 50 LYS E O 1
ATOM 1792 N N . ALA E 2 44 ? 27.248 -21.540 25.456 1.00 24.10 51 ALA E N 1
ATOM 1793 C CA . ALA E 2 44 ? 28.533 -22.195 25.204 1.00 24.88 51 ALA E CA 1
ATOM 1794 C C . ALA E 2 44 ? 29.236 -21.502 24.049 1.00 23.08 51 ALA E C 1
ATOM 1795 O O . ALA E 2 44 ? 30.449 -21.329 24.050 1.00 27.17 51 ALA E O 1
ATOM 1797 N N . VAL E 2 45 ? 28.455 -21.098 23.065 1.00 23.43 52 VAL E N 1
ATOM 1798 C CA . VAL E 2 45 ? 29.002 -20.433 21.896 1.00 29.11 52 VAL E CA 1
ATOM 1799 C C . VAL E 2 45 ? 29.468 -19.024 22.261 1.00 26.51 52 VAL E C 1
ATOM 1800 O O . VAL E 2 45 ? 30.592 -18.627 21.938 1.00 24.94 52 VAL E O 1
ATOM 1804 N N . ILE E 2 46 ? 28.612 -18.286 22.958 1.00 25.96 53 ILE E N 1
ATOM 1805 C CA . ILE E 2 46 ? 28.981 -16.968 23.468 1.00 25.43 53 ILE E CA 1
ATOM 1806 C C . ILE E 2 46 ? 30.263 -17.026 24.298 1.00 30.29 53 ILE E C 1
ATOM 1807 O O . ILE E 2 46 ? 31.150 -16.178 24.131 1.00 26.20 53 ILE E O 1
ATOM 1812 N N . GLU E 2 47 ? 30.388 -18.034 25.164 1.00 26.17 54 GLU E N 1
ATOM 1813 C CA . GLU E 2 47 ? 31.558 -18.095 26.038 1.00 28.95 54 GLU E CA 1
ATOM 1814 C C . GLU E 2 47 ? 32.816 -18.338 25.240 1.00 30.32 54 GLU E C 1
ATOM 1815 O O . GLU E 2 47 ? 33.874 -17.778 25.536 1.00 30.89 54 GLU E O 1
ATOM 1821 N N . GLU E 2 48 ? 32.699 -19.189 24.231 1.00 31.23 55 GLU E N 1
ATOM 1822 C CA . GLU E 2 48 ? 33.837 -19.548 23.402 1.00 32.66 55 GLU E CA 1
ATOM 1823 C C . GLU E 2 48 ? 34.344 -18.306 22.675 1.00 30.68 55 GLU E C 1
ATOM 1824 O O . GLU E 2 48 ? 35.544 -18.039 22.630 1.00 33.24 55 GLU E O 1
ATOM 1830 N N . LEU E 2 49 ? 33.404 -17.533 22.142 1.00 28.80 56 LEU E N 1
ATOM 1831 C CA . LEU E 2 49 ? 33.700 -16.295 21.422 1.00 29.61 56 LEU E CA 1
ATOM 1832 C C . LEU E 2 49 ? 34.327 -15.263 22.353 1.00 28.53 56 LEU E C 1
ATOM 1833 O O . LEU E 2 49 ? 35.099 -14.402 21.930 1.00 26.15 56 LEU E O 1
ATOM 1838 N N . GLN E 2 50 ? 33.988 -15.368 23.630 1.00 30.50 57 GLN E N 1
ATOM 1839 C CA . GLN E 2 50 ? 34.501 -14.464 24.635 1.00 27.89 57 GLN E CA 1
ATOM 1840 C C . GLN E 2 50 ? 35.969 -14.768 24.909 1.00 30.89 57 GLN E C 1
ATOM 1841 O O . GLN E 2 50 ? 36.804 -13.861 24.987 1.00 33.63 57 GLN E O 1
ATOM 1847 N N . GLN E 2 51 ? 36.274 -16.050 25.031 1.00 26.58 58 GLN E N 1
ATOM 1848 C CA . GLN E 2 51 ? 37.640 -16.508 25.205 1.00 34.39 58 GLN E CA 1
ATOM 1849 C C . GLN E 2 51 ? 38.501 -16.095 24.020 1.00 36.88 58 GLN E C 1
ATOM 1850 O O . GLN E 2 51 ? 39.654 -15.684 24.192 1.00 40.32 58 GLN E O 1
ATOM 1856 N N . ASP E 2 52 ? 37.942 -16.195 22.818 1.00 34.32 59 ASP E N 1
ATOM 1857 C CA . ASP E 2 52 ? 38.649 -15.769 21.611 1.00 34.99 59 ASP E CA 1
ATOM 1858 C C . ASP E 2 52 ? 39.042 -14.286 21.651 1.00 36.39 59 ASP E C 1
ATOM 1859 O O . ASP E 2 52 ? 40.122 -13.912 21.200 1.00 38.86 59 ASP E O 1
ATOM 1864 N N . CYS E 2 53 ? 38.157 -13.454 22.191 1.00 32.24 60 CYS E N 1
ATOM 1865 C CA . CYS E 2 53 ? 38.375 -12.011 22.243 1.00 38.96 60 CYS E CA 1
ATOM 1866 C C . CYS E 2 53 ? 39.317 -11.608 23.373 1.00 40.62 60 CYS E C 1
ATOM 1867 O O . CYS E 2 53 ? 39.712 -10.449 23.483 1.00 39.14 60 CYS E O 1
ATOM 1870 N N . ARG E 2 54 ? 39.670 -12.568 24.215 1.00 39.20 61 ARG E N 1
ATOM 1871 C CA . ARG E 2 54 ? 40.661 -12.313 25.251 1.00 44.15 61 ARG E CA 1
ATOM 1872 C C . ARG E 2 54 ? 42.091 -12.451 24.722 1.00 39.08 61 ARG E C 1
ATOM 1873 O O . ARG E 2 54 ? 43.036 -12.058 25.395 1.00 37.86 61 ARG E O 1
ATOM 1881 N N . ARG E 2 55 ? 42.252 -13.004 23.521 1.00 41.71 62 ARG E N 1
ATOM 1882 C CA . ARG E 2 55 ? 43.577 -13.051 22.913 1.00 42.52 62 ARG E CA 1
ATOM 1883 C C . ARG E 2 55 ? 44.054 -11.627 22.660 1.00 46.75 62 ARG E C 1
ATOM 1884 O O . ARG E 2 55 ? 43.269 -10.750 22.252 1.00 41.17 62 ARG E O 1
ATOM 1892 N N . GLU E 2 56 ? 45.337 -11.391 22.917 1.00 48.94 63 GLU E N 1
ATOM 1893 C CA . GLU E 2 56 ? 45.870 -10.038 22.860 1.00 49.89 63 GLU E CA 1
ATOM 1894 C C . GLU E 2 56 ? 45.707 -9.461 21.457 1.00 48.95 63 GLU E C 1
ATOM 1895 O O . GLU E 2 56 ? 45.737 -8.240 21.269 1.00 46.01 63 GLU E O 1
ATOM 1901 N N . GLU E 2 57 ? 45.493 -10.344 20.484 1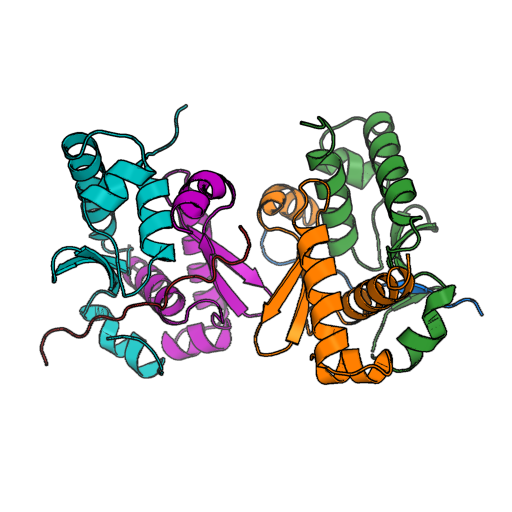.00 43.81 64 GLU E N 1
ATOM 1902 C CA . GLU E 2 57 ? 45.387 -9.914 19.095 1.00 48.48 64 GLU E CA 1
ATOM 1903 C C . GLU E 2 57 ? 44.028 -9.315 18.712 1.00 43.21 64 GLU E C 1
ATOM 1904 O O . GLU E 2 57 ? 43.926 -8.690 17.664 1.00 37.20 64 GLU E O 1
ATOM 1910 N N . ARG E 2 58 ? 42.994 -9.492 19.540 1.00 42.61 65 ARG E N 1
ATOM 1911 C CA . ARG E 2 58 ? 41.694 -8.886 19.229 1.00 38.78 65 ARG E CA 1
ATOM 1912 C C . ARG E 2 58 ? 41.515 -7.567 19.978 1.00 35.87 65 ARG E C 1
ATOM 1913 O O . ARG E 2 58 ? 41.886 -7.452 21.140 1.00 38.48 65 ARG E O 1
ATOM 1921 N N . GLY E 2 59 ? 40.975 -6.564 19.296 1.00 31.79 66 GLY E N 1
ATOM 1922 C CA . GLY E 2 59 ? 40.830 -5.248 19.884 1.00 30.04 66 GLY E CA 1
ATOM 1923 C C . GLY E 2 59 ? 39.460 -5.003 20.497 1.00 37.65 66 GLY E C 1
ATOM 1924 O O . GLY E 2 59 ? 39.224 -3.949 21.105 1.00 35.78 66 GLY E O 1
ATOM 1925 N N . ILE E 2 60 ? 38.558 -5.974 20.342 1.00 36.52 67 ILE E N 1
ATOM 1926 C CA . ILE E 2 60 ? 37.238 -5.911 20.970 1.00 28.39 67 ILE E CA 1
ATOM 1927 C C . ILE E 2 60 ? 37.079 -7.038 21.992 1.00 31.29 67 ILE E C 1
ATOM 1928 O O . ILE E 2 60 ? 37.711 -8.096 21.881 1.00 36.48 67 ILE E O 1
ATOM 1933 N N . GLN E 2 61 ? 36.222 -6.808 22.978 1.00 24.75 68 GLN E N 1
ATOM 1934 C CA . GLN E 2 61 ? 35.875 -7.819 23.956 1.00 24.08 68 GLN E CA 1
ATOM 1935 C C . GLN E 2 61 ? 34.361 -8.002 23.992 1.00 25.01 68 GLN E C 1
ATOM 1936 O O . GLN E 2 61 ? 33.607 -7.129 23.552 1.00 24.80 68 GLN E O 1
ATOM 1942 N N . LEU E 2 62 ? 33.911 -9.139 24.515 1.00 26.59 69 LEU E N 1
ATOM 1943 C CA . LEU E 2 62 ? 32.477 -9.396 24.654 1.00 27.57 69 LEU E CA 1
ATOM 1944 C C . LEU E 2 62 ? 32.186 -9.385 26.147 1.00 29.63 69 LEU E C 1
ATOM 1945 O O . LEU E 2 62 ? 32.815 -10.115 26.914 1.00 30.18 69 LEU E O 1
ATOM 1950 N N . VAL E 2 63 ? 31.239 -8.558 26.569 1.00 28.88 70 VAL E N 1
ATOM 1951 C CA . VAL E 2 63 ? 30.940 -8.464 27.985 1.00 30.14 70 VAL E CA 1
ATOM 1952 C C . VAL E 2 63 ? 29.472 -8.662 28.229 1.00 28.92 70 VAL E C 1
ATOM 1953 O O . VAL E 2 63 ? 28.657 -8.480 27.317 1.00 26.45 70 VAL E O 1
ATOM 1957 N N . GLU E 2 64 ? 29.138 -9.062 29.455 1.00 31.52 71 GLU E N 1
ATOM 1958 C CA . GLU E 2 64 ? 27.740 -9.154 29.867 1.00 34.49 71 GLU E CA 1
ATOM 1959 C C . GLU E 2 64 ? 27.421 -8.085 30.904 1.00 33.38 71 GLU E C 1
ATOM 1960 O O . GLU E 2 64 ? 28.058 -8.009 31.968 1.00 33.16 71 GLU E O 1
ATOM 1966 N N . LEU E 2 65 ? 26.433 -7.260 30.582 1.00 29.53 72 LEU E N 1
ATOM 1967 C CA . LEU E 2 65 ? 26.013 -6.167 31.442 1.00 27.34 72 LEU E CA 1
ATOM 1968 C C . LEU E 2 65 ? 24.510 -6.097 31.399 1.00 28.82 72 LEU E C 1
ATOM 1969 O O . LEU E 2 65 ? 23.931 -6.175 30.315 1.00 31.20 72 LEU E O 1
ATOM 1974 N N . GLY E 2 66 ? 23.888 -5.938 32.566 1.00 30.49 73 GLY E N 1
ATOM 1975 C CA . GLY E 2 66 ? 22.446 -5.827 32.680 1.00 29.38 73 GLY E CA 1
ATOM 1976 C C . GLY E 2 66 ? 21.690 -6.874 31.895 1.00 32.52 73 GLY E C 1
ATOM 1977 O O . GLY E 2 66 ? 20.707 -6.553 31.223 1.00 34.18 73 GLY E O 1
ATOM 1978 N N . GLY E 2 67 ? 22.165 -8.115 31.947 1.00 31.30 74 GLY E N 1
ATOM 1979 C CA . GLY E 2 67 ? 21.486 -9.216 31.285 1.00 30.25 74 GLY E CA 1
ATOM 1980 C C . GLY E 2 67 ? 21.467 -9.170 29.765 1.00 37.03 74 GLY E C 1
ATOM 1981 O O . GLY E 2 67 ? 20.639 -9.831 29.138 1.00 37.09 74 GLY E O 1
ATOM 1982 N N . VAL E 2 68 ? 22.357 -8.387 29.161 1.00 33.73 75 VAL E N 1
ATOM 1983 C CA . VAL E 2 68 ? 22.547 -8.468 27.717 1.00 31.10 75 VAL E CA 1
ATOM 1984 C C . VAL E 2 68 ? 24.021 -8.678 27.431 1.00 27.11 75 VAL E C 1
ATOM 1985 O O . VAL E 2 68 ? 24.861 -8.340 28.263 1.00 34.33 75 VAL E O 1
ATOM 1989 N N . PHE E 2 69 ? 24.346 -9.249 26.275 1.00 26.89 76 PHE E N 1
ATOM 1990 C CA . PHE E 2 69 ? 25.742 -9.299 25.834 1.00 26.02 76 PHE E CA 1
ATOM 1991 C C . PHE E 2 69 ? 25.981 -8.239 24.769 1.00 20.50 76 PHE E C 1
ATOM 1992 O O . PHE E 2 69 ? 25.075 -7.909 24.005 1.00 21.69 76 PHE E O 1
ATOM 2000 N N . LEU E 2 70 ? 27.200 -7.717 24.713 1.00 20.04 77 LEU E N 1
ATOM 2001 C CA . LEU E 2 70 ? 27.543 -6.697 23.729 1.00 23.93 77 LEU E CA 1
ATOM 2002 C C . LEU E 2 70 ? 29.040 -6.674 23.435 1.00 27.69 77 LEU E C 1
ATOM 2003 O O . LEU E 2 70 ? 29.854 -7.040 24.290 1.00 29.23 77 LEU E O 1
ATOM 2008 N N . LEU E 2 71 ? 29.408 -6.246 22.230 1.00 25.39 78 LEU E N 1
ATOM 2009 C CA . LEU E 2 71 ? 30.820 -6.070 21.906 1.00 26.73 78 LEU E CA 1
ATOM 2010 C C . LEU E 2 71 ? 31.273 -4.683 22.351 1.00 27.05 78 LEU E C 1
ATOM 2011 O O . LEU E 2 71 ? 30.504 -3.713 22.281 1.00 28.25 78 LEU E O 1
ATOM 2016 N N . ALA E 2 72 ? 32.523 -4.574 22.788 1.00 20.93 79 ALA E N 1
ATOM 2017 C CA . ALA E 2 72 ? 33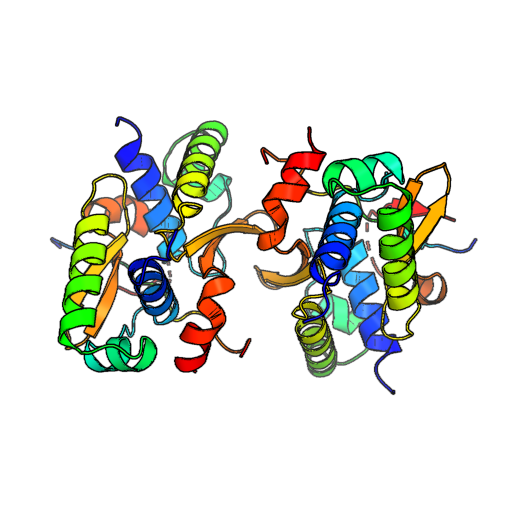.035 -3.288 23.232 1.00 29.69 79 ALA E CA 1
ATOM 2018 C C . ALA E 2 72 ? 34.546 -3.210 23.037 1.00 30.54 79 ALA E C 1
ATOM 2019 O O . ALA E 2 72 ? 35.221 -4.233 22.973 1.00 24.84 79 ALA E O 1
ATOM 2021 N N . THR E 2 73 ? 35.079 -1.996 22.967 1.00 29.25 80 THR E N 1
ATOM 2022 C CA . THR E 2 73 ? 36.523 -1.823 22.882 1.00 28.58 80 THR E CA 1
ATOM 2023 C C . THR E 2 73 ? 37.217 -2.135 24.217 1.00 32.58 80 THR E C 1
ATOM 2024 O O . THR E 2 73 ? 36.616 -2.001 25.290 1.00 29.46 80 THR E O 1
ATOM 2028 N N . LYS E 2 74 ? 38.474 -2.582 24.136 1.00 32.13 81 LYS E N 1
ATOM 2029 C CA . LYS E 2 74 ? 39.302 -2.825 25.313 1.00 27.10 81 LYS E CA 1
ATOM 2030 C C . LYS E 2 74 ? 39.927 -1.521 25.810 1.00 40.28 81 LYS E C 1
ATOM 2031 O O . LYS E 2 74 ? 40.380 -0.685 25.003 1.00 34.37 81 LYS E O 1
ATOM 2037 N N . LYS E 2 75 ? 39.954 -1.364 27.134 1.00 36.81 82 LYS E N 1
ATOM 2038 C CA . LYS E 2 75 ? 40.481 -0.164 27.785 1.00 40.84 82 LYS E CA 1
ATOM 2039 C C . LYS E 2 75 ? 41.918 0.168 27.372 1.00 34.78 82 LYS E C 1
ATOM 2040 O O . LYS E 2 75 ? 42.245 1.327 27.155 1.00 36.41 82 LYS E O 1
ATOM 2046 N N . GLU E 2 76 ? 42.772 -0.844 27.257 1.00 30.33 83 GLU E N 1
ATOM 2047 C CA . GLU E 2 76 ? 44.175 -0.619 26.894 1.00 36.67 83 GLU E CA 1
ATOM 2048 C C . GLU E 2 76 ? 44.386 0.168 25.577 1.00 40.47 83 GLU E C 1
ATOM 2049 O O . GLU E 2 76 ? 45.476 0.687 25.325 1.00 40.38 83 GLU E O 1
ATOM 2055 N N . HIS E 2 77 ? 43.351 0.263 24.744 1.00 34.68 84 HIS E N 1
ATOM 2056 C CA . HIS E 2 77 ? 43.479 0.949 23.466 1.00 34.17 84 HIS E CA 1
ATOM 2057 C C . HIS E 2 77 ? 42.940 2.379 23.531 1.00 35.46 84 HIS E C 1
ATOM 2058 O O . HIS E 2 77 ? 42.986 3.125 22.547 1.00 33.01 84 HIS E O 1
ATOM 2065 N N . ALA E 2 78 ? 42.454 2.754 24.708 1.00 33.03 85 ALA E N 1
ATOM 2066 C CA . ALA E 2 78 ? 41.947 4.101 24.969 1.00 34.97 85 ALA E CA 1
ATOM 2067 C C . ALA E 2 78 ? 42.810 5.275 24.482 1.00 32.01 85 ALA E C 1
ATOM 2068 O O . ALA E 2 78 ? 42.264 6.283 24.011 1.00 35.27 85 ALA E O 1
ATOM 2070 N N . PRO E 2 79 ? 44.148 5.177 24.616 1.00 33.55 86 PRO E N 1
ATOM 2071 C CA . PRO E 2 79 ? 44.926 6.345 24.173 1.00 34.10 86 PRO E CA 1
ATOM 2072 C C . PRO E 2 79 ? 44.845 6.531 22.665 1.00 37.06 86 PRO E C 1
ATOM 2073 O O . PRO E 2 79 ? 45.152 7.609 22.153 1.00 37.66 86 PRO E O 1
ATOM 2077 N N . TYR E 2 80 ? 44.450 5.486 21.954 1.00 32.48 87 TYR E N 1
ATOM 2078 C CA . TYR E 2 80 ? 44.368 5.592 20.515 1.00 34.95 87 TYR E CA 1
ATOM 2079 C C . TYR E 2 80 ? 42.989 6.048 20.099 1.00 31.54 87 TYR E C 1
ATOM 2080 O O . TYR E 2 80 ? 42.843 6.839 19.166 1.00 34.19 87 TYR E O 1
ATOM 2089 N N . LEU E 2 81 ? 41.980 5.554 20.806 1.00 34.60 88 LEU E N 1
ATOM 2090 C CA . LEU E 2 81 ? 40.594 5.926 20.540 1.00 34.19 88 LEU E CA 1
ATOM 2091 C C . LEU E 2 81 ? 40.395 7.363 20.951 1.00 32.38 88 LEU E C 1
ATOM 2092 O O . LEU E 2 81 ? 39.568 8.077 20.391 1.00 35.26 88 LEU E O 1
ATOM 2097 N N . LYS E 2 82 ? 41.190 7.788 21.922 1.00 30.10 89 LYS E N 1
ATOM 2098 C CA . LYS E 2 82 ? 41.199 9.179 22.337 1.00 40.63 89 LYS E CA 1
ATOM 2099 C C . LYS E 2 82 ? 41.562 10.078 21.156 1.00 36.09 89 LYS E C 1
ATOM 2100 O O . LYS E 2 82 ? 41.005 11.160 20.991 1.00 39.74 89 LYS E O 1
ATOM 2106 N N . LYS E 2 83 ? 42.482 9.625 20.316 1.00 39.38 90 LYS E N 1
ATOM 2107 C CA . LYS E 2 83 ? 42.863 10.418 19.146 1.00 41.94 90 LYS E CA 1
ATOM 2108 C C . LYS E 2 83 ? 41.755 10.499 18.099 1.00 43.02 90 LYS E C 1
ATOM 2109 O O . LYS E 2 83 ? 41.779 11.361 17.219 1.00 44.80 90 LYS E O 1
ATOM 2115 N N . LEU E 2 84 ? 40.768 9.620 18.207 1.00 40.42 91 LEU E N 1
ATOM 2116 C CA . LEU E 2 84 ? 39.648 9.654 17.274 1.00 43.09 91 LEU E CA 1
ATOM 2117 C C . LEU E 2 84 ? 38.667 10.770 17.615 1.00 48.11 91 LEU E C 1
ATOM 2118 O O . LEU E 2 84 ? 37.862 11.186 16.777 1.00 49.89 91 LEU E O 1
ATOM 2123 N N . VAL E 2 85 ? 38.737 11.251 18.849 1.00 51.06 92 VAL E N 1
ATOM 2124 C CA . VAL E 2 85 ? 37.894 12.357 19.276 1.00 53.70 92 VAL E CA 1
ATOM 2125 C C . VAL E 2 85 ? 38.538 13.685 18.897 1.00 52.04 92 VAL E C 1
ATOM 2126 O O . VAL E 2 85 ? 39.737 13.887 19.113 1.00 53.22 92 VAL E O 1
ATOM 2130 N N . ALA F 2 6 ? 55.059 -11.061 24.145 1.00 60.96 13 ALA F N 1
ATOM 2131 C CA . ALA F 2 6 ? 56.093 -10.138 24.606 1.00 56.35 13 ALA F CA 1
ATOM 2132 C C . ALA F 2 6 ? 55.787 -8.701 24.182 1.00 69.94 13 ALA F C 1
ATOM 2133 O O . ALA F 2 6 ? 56.028 -7.759 24.941 1.00 72.12 13 ALA F O 1
ATOM 2135 N N . LEU F 2 7 ? 55.263 -8.534 22.967 1.00 69.47 14 LEU F N 1
ATOM 2136 C CA . LEU F 2 7 ? 54.842 -7.213 22.496 1.00 64.07 14 LEU F CA 1
ATOM 2137 C C . LEU F 2 7 ? 53.451 -7.247 21.853 1.00 63.13 14 LEU F C 1
ATOM 2138 O O . LEU F 2 7 ? 52.997 -8.297 21.383 1.00 61.47 14 LEU F O 1
ATOM 2143 N N . LYS F 2 8 ? 52.797 -6.084 21.821 1.00 62.96 15 LYS F N 1
ATOM 2144 C CA . LYS F 2 8 ? 51.384 -5.969 21.454 1.00 55.91 15 LYS F CA 1
ATOM 2145 C C . LYS F 2 8 ? 51.130 -5.793 19.961 1.00 49.07 15 LYS F C 1
ATOM 2146 O O . LYS F 2 8 ? 51.823 -5.027 19.284 1.00 56.91 15 LYS F O 1
ATOM 2152 N N . PRO F 2 9 ? 50.148 -6.537 19.433 1.00 48.86 16 PRO F N 1
ATOM 2153 C CA . PRO F 2 9 ? 49.751 -6.356 18.033 1.00 45.12 16 PRO F CA 1
ATOM 2154 C C . PRO F 2 9 ? 49.184 -4.957 17.768 1.00 44.58 16 PRO F C 1
ATOM 2155 O O . PRO F 2 9 ? 48.333 -4.443 18.513 1.00 42.65 16 PRO F O 1
ATOM 2159 N N . ALA F 2 10 ? 49.695 -4.340 16.707 1.00 37.32 17 ALA F N 1
ATOM 2160 C CA . ALA F 2 10 ? 49.217 -3.059 16.243 1.00 28.77 17 ALA F CA 1
ATOM 2161 C C . ALA F 2 10 ? 47.859 -3.331 15.595 1.00 27.23 17 ALA F C 1
ATOM 2162 O O . ALA F 2 10 ? 47.022 -2.442 15.455 1.00 24.37 17 ALA F O 1
ATOM 2164 N N . LYS F 2 11 ? 47.664 -4.595 15.225 1.00 26.01 18 LYS F N 1
ATOM 2165 C CA . LYS F 2 11 ? 46.434 -5.129 14.650 1.00 26.51 18 LYS F CA 1
ATOM 2166 C C . LYS F 2 11 ? 45.204 -5.003 15.557 1.00 22.57 18 LYS F C 1
ATOM 2167 O O . LYS F 2 11 ? 44.086 -4.768 15.082 1.00 20.45 18 LYS F O 1
ATOM 2173 N N . ALA F 2 12 ? 45.403 -5.146 16.862 1.00 25.97 19 ALA F N 1
ATOM 2174 C CA . ALA F 2 12 ? 44.298 -4.996 17.808 1.00 25.92 19 ALA F CA 1
ATOM 2175 C C . ALA F 2 12 ? 43.829 -3.534 17.926 1.00 23.10 19 ALA F C 1
ATOM 2176 O O . ALA F 2 12 ? 42.635 -3.258 18.107 1.00 24.42 19 ALA F O 1
ATOM 2178 N N . ILE F 2 13 ? 44.766 -2.596 17.834 1.00 23.05 20 ILE F N 1
ATOM 2179 C CA . ILE F 2 13 ? 44.405 -1.180 17.863 1.00 24.17 20 ILE F CA 1
ATOM 2180 C C . ILE F 2 13 ? 43.608 -0.817 16.610 1.00 23.49 20 ILE F C 1
ATOM 2181 O O . ILE F 2 13 ? 42.617 -0.076 16.665 1.00 22.73 20 ILE F O 1
ATOM 2186 N N . VAL F 2 14 ? 44.059 -1.318 15.468 1.00 20.80 21 VAL F N 1
ATOM 2187 C CA . VAL F 2 14 ? 43.323 -1.097 14.242 1.00 23.31 21 VAL F CA 1
ATOM 2188 C C . VAL F 2 14 ? 41.889 -1.646 14.319 1.00 22.40 21 VAL F C 1
ATOM 2189 O O . VAL F 2 14 ? 40.940 -0.953 13.919 1.00 25.74 21 VAL F O 1
ATOM 2193 N N . GLU F 2 15 ? 41.710 -2.853 14.852 1.00 19.78 22 GLU F N 1
ATOM 2194 C CA . GLU F 2 15 ? 40.355 -3.393 14.981 1.00 24.42 22 GLU F CA 1
ATOM 2195 C C . GLU F 2 15 ? 39.524 -2.538 15.928 1.00 22.95 22 GLU F C 1
ATOM 2196 O O . GLU F 2 15 ? 38.361 -2.220 15.639 1.00 20.54 22 GLU F O 1
ATOM 2202 N N . ALA F 2 16 ? 40.129 -2.146 17.043 1.00 19.78 23 ALA F N 1
ATOM 2203 C CA . ALA F 2 16 ? 39.463 -1.235 17.979 1.00 25.46 23 ALA F CA 1
ATOM 2204 C C . ALA F 2 16 ? 39.079 0.101 17.332 1.00 24.28 23 ALA F C 1
ATOM 2205 O O . ALA F 2 16 ? 37.962 0.589 17.530 1.00 27.85 23 ALA F O 1
ATOM 2207 N N . LEU F 2 17 ? 39.988 0.689 16.560 1.00 22.13 24 LEU F N 1
ATOM 2208 C CA . LEU F 2 17 ? 39.699 1.968 15.888 1.00 24.40 24 LEU F CA 1
ATOM 2209 C C . LEU F 2 17 ? 38.540 1.837 14.903 1.00 23.53 24 LEU F C 1
ATOM 2210 O O . LEU F 2 17 ? 37.623 2.661 14.916 1.00 23.21 24 LEU F O 1
ATOM 2215 N N . LEU F 2 18 ? 38.575 0.795 14.062 1.00 24.61 25 LEU F N 1
ATOM 2216 C CA . LEU F 2 18 ? 37.500 0.553 13.083 1.00 22.44 25 LEU F CA 1
ATOM 2217 C C . LEU F 2 18 ? 36.187 0.182 13.762 1.00 23.40 25 LEU F C 1
ATOM 2218 O O . LEU F 2 18 ? 35.127 0.599 13.309 1.00 26.20 25 LEU F O 1
ATOM 2223 N N . PHE F 2 19 ? 36.253 -0.584 14.851 1.00 20.83 26 PHE F N 1
ATOM 2224 C CA . PHE F 2 19 ? 35.066 -0.845 15.668 1.00 20.04 26 PHE F CA 1
ATOM 2225 C C . PHE F 2 19 ? 34.427 0.469 16.096 1.00 25.12 26 PHE F C 1
ATOM 2226 O O . PHE F 2 19 ? 33.224 0.657 15.960 1.00 24.52 26 PHE F O 1
ATOM 2234 N N . ALA F 2 20 ? 35.241 1.383 16.620 1.00 26.49 27 ALA F N 1
ATOM 2235 C CA . ALA F 2 20 ? 34.717 2.641 17.139 1.00 25.47 27 ALA F CA 1
ATOM 2236 C C . ALA F 2 20 ? 34.153 3.540 16.039 1.00 24.39 27 ALA F C 1
ATOM 2237 O O . ALA F 2 20 ? 33.137 4.193 16.244 1.00 26.94 27 ALA F O 1
ATOM 2239 N N . ALA F 2 21 ? 34.816 3.592 14.887 1.00 23.32 28 ALA F N 1
ATOM 2240 C CA . ALA F 2 21 ? 34.361 4.462 13.797 1.00 23.41 28 ALA F CA 1
ATOM 2241 C C . ALA F 2 21 ? 33.011 4.045 13.217 1.00 24.84 28 ALA F C 1
ATOM 2242 O O . ALA F 2 21 ? 32.303 4.864 12.641 1.00 29.23 28 ALA F O 1
ATOM 2244 N N . GLY F 2 22 ? 32.661 2.772 13.350 1.00 23.58 29 GLY F N 1
ATOM 2245 C CA . GLY F 2 22 ? 31.421 2.279 12.780 1.00 25.81 29 GLY F CA 1
ATOM 2246 C C . GLY F 2 22 ? 31.288 2.529 11.286 1.00 28.52 29 GLY F C 1
ATOM 2247 O O . GLY F 2 22 ? 32.287 2.507 10.563 1.00 28.14 29 GLY F O 1
ATOM 2248 N N . ASP F 2 23 ? 30.062 2.818 10.841 1.00 28.53 30 ASP F N 1
ATOM 2249 C CA . ASP F 2 23 ? 29.711 2.831 9.416 1.00 29.79 30 ASP F CA 1
ATOM 2250 C C . ASP F 2 23 ? 30.403 3.935 8.599 1.00 32.42 30 ASP F C 1
ATOM 2251 O O . ASP F 2 23 ? 30.401 3.899 7.362 1.00 32.06 30 ASP F O 1
ATOM 2256 N N . GLU F 2 24 ? 30.984 4.912 9.285 1.00 29.40 31 GLU F N 1
ATOM 2257 C CA . GLU F 2 24 ? 31.743 5.963 8.609 1.00 29.40 31 GLU F CA 1
ATOM 2258 C C . GLU F 2 24 ? 33.114 5.441 8.190 1.00 30.11 31 GLU F C 1
ATOM 2259 O O . GLU F 2 24 ? 33.653 5.827 7.158 1.00 26.37 31 GLU F O 1
ATOM 2265 N N . GLY F 2 25 ? 33.668 4.544 8.999 1.00 33.18 32 GLY F N 1
ATOM 2266 C CA . GLY F 2 25 ? 34.975 3.985 8.725 1.00 25.82 32 GLY F CA 1
ATOM 2267 C C . GLY F 2 25 ? 36.097 4.982 8.931 1.00 23.12 32 GLY F C 1
ATOM 2268 O O . GLY F 2 25 ? 35.904 6.001 9.604 1.00 26.27 32 GLY F O 1
ATOM 2269 N N . LEU F 2 26 ? 37.262 4.667 8.358 1.00 24.80 33 LEU F N 1
ATOM 2270 C CA . LEU F 2 26 ? 38.492 5.471 8.444 1.00 24.35 33 LEU F CA 1
ATOM 2271 C C . LEU F 2 26 ? 39.385 5.196 7.244 1.00 27.48 33 LEU F C 1
ATOM 2272 O O . LEU F 2 26 ? 39.486 4.049 6.782 1.00 21.75 33 LEU F O 1
ATOM 2277 N N . SER F 2 27 ? 40.074 6.232 6.770 1.00 26.28 34 SER F N 1
ATOM 2278 C CA . SER F 2 27 ? 41.001 6.068 5.658 1.00 25.98 34 SER F CA 1
ATOM 2279 C C . SER F 2 27 ? 42.360 5.574 6.149 1.00 24.54 34 SER F C 1
ATOM 2280 O O . SER F 2 27 ? 42.692 5.676 7.333 1.00 22.90 34 SER F O 1
ATOM 2283 N N . LEU F 2 28 ? 43.129 5.030 5.216 1.00 22.71 35 LEU F N 1
ATOM 2284 C CA . LEU F 2 28 ? 44.528 4.709 5.422 1.00 23.62 35 LEU F CA 1
ATOM 2285 C C . LEU F 2 28 ? 45.275 5.782 6.206 1.00 28.96 35 LEU F C 1
ATOM 2286 O O . LEU F 2 28 ? 45.921 5.493 7.230 1.00 28.41 35 LEU F O 1
ATOM 2291 N N . SER F 2 29 ? 45.204 7.017 5.718 1.00 28.05 36 SER F N 1
ATOM 2292 C CA . SER F 2 29 ? 45.962 8.091 6.351 1.00 32.72 36 SER F CA 1
ATOM 2293 C C . SER F 2 29 ? 45.487 8.369 7.767 1.00 20.77 36 SER F C 1
ATOM 2294 O O . SER F 2 29 ? 46.311 8.572 8.645 1.00 30.60 36 SER F O 1
ATOM 2297 N N . GLN F 2 30 ? 44.177 8.360 8.007 1.00 22.07 37 GLN F N 1
ATOM 2298 C CA . GLN F 2 30 ? 43.671 8.553 9.377 1.00 27.48 37 GLN F CA 1
ATOM 2299 C C . GLN F 2 30 ? 44.207 7.475 10.322 1.00 29.75 37 GLN F C 1
ATOM 2300 O O . GLN F 2 30 ? 44.686 7.765 11.431 1.00 25.25 37 GLN F O 1
ATOM 2306 N N . ILE F 2 31 ? 44.128 6.229 9.865 1.00 25.82 38 ILE F N 1
ATOM 2307 C CA . ILE F 2 31 ? 44.613 5.104 10.643 1.00 26.12 38 ILE F CA 1
ATOM 2308 C C . ILE F 2 31 ? 46.103 5.222 10.934 1.00 26.16 38 ILE F C 1
ATOM 2309 O O . ILE F 2 31 ? 46.546 4.973 12.052 1.00 24.10 38 ILE F O 1
ATOM 2314 N N . ALA F 2 32 ? 46.888 5.593 9.930 1.00 27.05 39 ALA F N 1
ATOM 2315 C CA . ALA F 2 32 ? 48.336 5.701 10.129 1.00 25.65 39 ALA F CA 1
ATOM 2316 C C . ALA F 2 32 ? 48.683 6.875 11.054 1.00 27.41 39 ALA F C 1
ATOM 2317 O O . ALA F 2 32 ? 49.630 6.799 11.830 1.00 29.38 39 ALA F O 1
ATOM 2319 N N . ALA F 2 33 ? 47.915 7.954 10.970 1.00 20.33 40 ALA F N 1
ATOM 2320 C CA . ALA F 2 33 ? 48.124 9.098 11.848 1.00 28.23 40 ALA F CA 1
ATOM 2321 C C . ALA F 2 33 ? 47.862 8.724 13.310 1.00 33.60 40 ALA F C 1
ATOM 2322 O O . ALA F 2 33 ? 48.614 9.122 14.209 1.00 33.48 40 ALA F O 1
ATOM 2324 N N . VAL F 2 34 ? 46.794 7.967 13.555 1.00 29.06 41 VAL F N 1
ATOM 2325 C CA . VAL F 2 34 ? 46.478 7.565 14.926 1.00 30.97 41 VAL F CA 1
ATOM 2326 C C . VAL F 2 34 ? 47.564 6.663 15.477 1.00 30.74 41 VAL F C 1
ATOM 2327 O O . VAL F 2 34 ? 48.034 6.871 16.592 1.00 33.09 41 VAL F O 1
ATOM 2331 N N . LEU F 2 35 ? 47.967 5.671 14.686 1.00 28.31 42 LEU F N 1
ATOM 2332 C CA . LEU F 2 35 ? 48.964 4.687 15.114 1.00 32.31 42 LEU F CA 1
ATOM 2333 C C . LEU F 2 35 ? 50.380 5.258 15.176 1.00 32.03 42 LEU F C 1
ATOM 2334 O O . LEU F 2 35 ? 51.278 4.659 15.792 1.00 30.96 42 LEU F O 1
ATOM 2339 N N . GLU F 2 36 ? 50.565 6.405 14.524 1.00 32.81 43 GLU F N 1
ATOM 2340 C CA . GLU F 2 36 ? 51.880 7.044 14.373 1.00 33.81 43 GLU F CA 1
ATOM 2341 C C . GLU F 2 36 ? 52.874 6.088 13.729 1.00 27.00 43 GLU F C 1
ATOM 2342 O O . GLU F 2 36 ? 53.967 5.868 14.238 1.00 35.59 43 GLU F O 1
ATOM 2348 N N . VAL F 2 37 ? 52.471 5.526 12.597 1.00 29.23 44 VAL F N 1
ATOM 2349 C CA . VAL F 2 37 ? 53.336 4.682 11.787 1.00 28.94 44 VAL F CA 1
ATOM 2350 C C . VAL F 2 37 ? 53.310 5.237 10.370 1.00 27.04 44 VAL F C 1
ATOM 2351 O O . VAL F 2 37 ? 52.554 6.167 10.084 1.00 31.30 44 VAL F O 1
ATOM 2355 N N . SER F 2 38 ? 54.113 4.676 9.473 1.00 22.67 45 SER F N 1
ATOM 2356 C CA . SER F 2 38 ? 54.022 5.081 8.084 1.00 29.31 45 SER F CA 1
ATOM 2357 C C . SER F 2 38 ? 52.741 4.504 7.499 1.00 36.64 45 SER F C 1
ATOM 2358 O O . SER F 2 38 ? 52.187 3.518 8.033 1.00 34.05 45 SER F O 1
ATOM 2361 N N . GLU F 2 39 ? 52.272 5.103 6.405 1.00 24.99 46 GLU F N 1
ATOM 2362 C CA . GLU F 2 39 ? 51.107 4.575 5.713 1.00 32.09 46 GLU F CA 1
ATOM 2363 C C . GLU F 2 39 ? 51.346 3.141 5.229 1.00 31.03 46 GLU F C 1
ATOM 2364 O O . GLU F 2 39 ? 50.409 2.338 5.172 1.00 25.52 46 GLU F O 1
ATOM 2370 N N . LEU F 2 40 ? 52.591 2.826 4.874 1.00 32.84 47 LEU F N 1
ATOM 2371 C CA . LEU F 2 40 ? 52.928 1.486 4.377 1.00 31.44 47 LEU F CA 1
ATOM 2372 C C . LEU F 2 40 ? 52.862 0.455 5.512 1.00 30.32 47 LEU F C 1
ATOM 2373 O O . LEU F 2 40 ? 52.353 -0.655 5.316 1.00 26.63 47 LEU F O 1
ATOM 2378 N N . GLU F 2 41 ? 53.369 0.831 6.689 1.00 24.24 48 GLU F N 1
ATOM 2379 C CA . GLU F 2 41 ? 53.305 -0.020 7.871 1.00 26.13 48 GLU F CA 1
ATOM 2380 C C . GLU F 2 41 ? 51.844 -0.272 8.232 1.00 29.91 48 GLU F C 1
ATOM 2381 O O . GLU F 2 41 ? 51.449 -1.409 8.539 1.00 28.11 48 GLU F O 1
ATOM 2387 N N . ALA F 2 42 ? 51.042 0.793 8.182 1.00 25.06 49 ALA F N 1
ATOM 2388 C CA . ALA F 2 42 ? 49.608 0.686 8.470 1.00 24.09 49 ALA F CA 1
ATOM 2389 C C . ALA F 2 42 ? 48.945 -0.283 7.520 1.00 28.46 49 ALA F C 1
ATOM 2390 O O . ALA F 2 42 ? 48.281 -1.216 7.961 1.00 29.62 49 ALA F O 1
ATOM 2392 N N . LYS F 2 43 ? 49.120 -0.050 6.220 1.00 27.44 50 LYS F N 1
ATOM 2393 C CA . LYS F 2 43 ? 48.578 -0.944 5.201 1.00 27.45 50 LYS F CA 1
ATOM 2394 C C . LYS F 2 43 ? 48.841 -2.410 5.541 1.00 24.91 50 LYS F C 1
ATOM 2395 O O . LYS F 2 43 ? 47.911 -3.204 5.630 1.00 25.36 50 LYS F O 1
ATOM 2401 N N . ALA F 2 44 ? 50.096 -2.760 5.787 1.00 21.31 51 ALA F N 1
ATOM 2402 C CA . ALA F 2 44 ? 50.420 -4.146 6.121 1.00 25.92 51 ALA F CA 1
ATOM 2403 C C . ALA F 2 44 ? 49.662 -4.645 7.372 1.00 29.13 51 ALA F C 1
ATOM 2404 O O . ALA F 2 44 ? 49.239 -5.807 7.430 1.00 30.01 51 ALA F O 1
ATOM 2406 N N . VAL F 2 45 ? 49.482 -3.770 8.360 1.00 25.07 52 VAL F N 1
ATOM 2407 C CA . VAL F 2 45 ? 48.720 -4.141 9.542 1.00 26.55 52 VAL F CA 1
ATOM 2408 C C . VAL F 2 45 ? 47.274 -4.457 9.154 1.00 26.47 52 VAL F C 1
ATOM 2409 O O . VAL F 2 45 ? 46.764 -5.537 9.444 1.00 28.18 52 VAL F O 1
ATOM 2413 N N . ILE F 2 46 ? 46.635 -3.510 8.482 1.00 22.57 53 ILE F N 1
ATOM 2414 C CA . ILE F 2 46 ? 45.249 -3.639 8.047 1.00 22.89 53 ILE F CA 1
ATOM 2415 C C . ILE F 2 46 ? 45.024 -4.944 7.276 1.00 29.34 53 ILE F C 1
ATOM 2416 O O . ILE F 2 46 ? 44.125 -5.732 7.609 1.00 25.19 53 ILE F O 1
ATOM 2421 N N . GLU F 2 47 ? 45.870 -5.176 6.275 1.00 27.08 54 GLU F N 1
ATOM 2422 C CA . GLU F 2 47 ? 45.832 -6.390 5.485 1.00 24.74 54 GLU F CA 1
ATOM 2423 C C . GLU F 2 47 ? 45.825 -7.650 6.338 1.00 28.90 54 GLU F C 1
ATOM 2424 O O . GLU F 2 47 ? 45.072 -8.575 6.049 1.00 32.47 54 GLU F O 1
ATOM 2430 N N . GLU F 2 48 ? 46.640 -7.701 7.388 1.00 31.31 55 GLU F N 1
ATOM 2431 C CA . GLU F 2 48 ? 46.663 -8.903 8.241 1.00 30.97 55 GLU F CA 1
ATOM 2432 C C . GLU F 2 48 ? 45.361 -9.013 9.028 1.00 32.02 55 GLU F C 1
ATOM 2433 O O . GLU F 2 48 ? 44.811 -10.116 9.217 1.00 29.69 55 GLU F O 1
ATOM 2439 N N . LEU F 2 49 ? 44.851 -7.862 9.465 1.00 24.48 56 LEU F N 1
ATOM 2440 C CA . LEU F 2 49 ? 43.569 -7.848 10.154 1.00 27.64 56 LEU F CA 1
ATOM 2441 C C . LEU F 2 49 ? 42.487 -8.338 9.218 1.00 28.17 56 LEU F C 1
ATOM 2442 O O . LEU F 2 49 ? 41.629 -9.124 9.620 1.00 24.44 56 LEU F O 1
ATOM 2447 N N . GLN F 2 50 ? 42.544 -7.876 7.968 1.00 28.90 57 GLN F N 1
ATOM 2448 C CA . GLN F 2 50 ? 41.576 -8.269 6.949 1.00 25.25 57 GLN F CA 1
ATOM 2449 C C . GLN F 2 50 ? 41.679 -9.752 6.665 1.00 30.22 57 GLN F C 1
ATOM 2450 O O . GLN F 2 50 ? 40.665 -10.442 6.490 1.00 26.58 57 GLN F O 1
ATOM 2456 N N . GLN F 2 51 ? 42.914 -10.236 6.623 1.00 28.32 58 GLN F N 1
ATOM 2457 C CA . GLN F 2 51 ? 43.164 -11.651 6.409 1.00 34.36 58 GLN F CA 1
ATOM 2458 C C . GLN F 2 51 ? 42.539 -12.466 7.543 1.00 33.51 58 GLN F C 1
ATOM 2459 O O . GLN F 2 51 ? 41.800 -13.425 7.305 1.00 31.18 58 GLN F O 1
ATOM 2465 N N . ASP F 2 52 ? 42.828 -12.053 8.774 1.00 34.28 59 ASP F N 1
ATOM 2466 C CA . ASP F 2 52 ? 42.309 -12.712 9.969 1.00 34.94 59 ASP F CA 1
ATOM 2467 C C . ASP F 2 52 ? 40.789 -12.806 9.961 1.00 35.18 59 ASP F C 1
ATOM 2468 O O . ASP F 2 52 ? 40.222 -13.803 10.407 1.00 34.47 59 ASP F O 1
ATOM 2473 N N . CYS F 2 53 ? 40.133 -11.770 9.449 1.00 25.30 60 CYS F N 1
ATOM 2474 C CA . CYS F 2 53 ? 38.677 -11.722 9.461 1.00 28.17 60 CYS F CA 1
ATOM 2475 C C . CYS F 2 53 ? 38.068 -12.692 8.464 1.00 34.33 60 CYS F C 1
ATOM 2476 O O . CYS F 2 53 ? 36.929 -13.138 8.629 1.00 37.59 60 CYS F O 1
ATOM 2479 N N . ARG F 2 54 ? 38.838 -13.044 7.442 1.00 34.25 61 ARG F N 1
ATOM 2480 C CA . ARG F 2 54 ? 38.360 -13.983 6.438 1.00 31.24 61 ARG F CA 1
ATOM 2481 C C . ARG F 2 54 ? 38.219 -15.413 6.949 1.00 33.47 61 ARG F C 1
ATOM 2482 O O . ARG F 2 54 ? 37.653 -16.259 6.263 1.00 41.71 61 ARG F O 1
ATOM 2490 N N . ARG F 2 55 ? 38.716 -15.696 8.148 1.00 36.82 62 ARG F N 1
ATOM 2491 C CA . ARG F 2 55 ? 38.534 -17.038 8.688 1.00 39.85 62 ARG F CA 1
ATOM 2492 C C . ARG F 2 55 ? 37.063 -17.321 8.952 1.00 35.20 62 ARG F C 1
ATOM 2493 O O . ARG F 2 55 ? 36.282 -16.402 9.242 1.00 32.14 62 ARG F O 1
ATOM 2501 N N . GLU F 2 56 ? 36.700 -18.596 8.831 1.00 36.03 63 GLU F N 1
ATOM 2502 C CA . GLU F 2 56 ? 35.309 -19.030 8.883 1.00 39.24 63 GLU F CA 1
ATOM 2503 C C . GLU F 2 56 ? 34.619 -18.730 10.213 1.00 38.34 63 GLU F C 1
ATOM 2504 O O . GLU F 2 56 ? 33.413 -18.473 10.232 1.00 35.12 63 GLU F O 1
ATOM 2510 N N . GLU F 2 57 ? 35.364 -18.756 11.319 1.00 34.97 64 GLU F N 1
ATOM 2511 C CA . GLU F 2 57 ? 34.749 -18.469 12.621 1.00 40.35 64 GLU F CA 1
ATOM 2512 C C . GLU F 2 57 ? 34.483 -16.978 12.839 1.00 34.57 64 GLU F C 1
ATOM 2513 O O . GLU F 2 57 ? 33.838 -16.602 13.817 1.00 31.60 64 GLU F O 1
ATOM 2519 N N . ARG F 2 58 ? 34.959 -16.131 11.928 1.00 31.95 65 ARG F N 1
ATOM 2520 C CA . ARG F 2 58 ? 34.765 -14.693 12.089 1.00 26.21 65 ARG F CA 1
ATOM 2521 C C . ARG F 2 58 ? 33.551 -14.236 11.292 1.00 27.19 65 ARG F C 1
ATOM 2522 O O . ARG F 2 58 ? 33.434 -14.545 10.113 1.00 33.61 65 ARG F O 1
ATOM 2530 N N . GLY F 2 59 ? 32.640 -13.513 11.935 1.00 27.55 66 GLY F N 1
ATOM 2531 C CA . GLY F 2 59 ? 31.409 -13.095 11.282 1.00 28.13 66 GLY F CA 1
ATOM 2532 C C . GLY F 2 59 ? 31.442 -11.623 10.906 1.00 32.93 66 GLY F C 1
ATOM 2533 O O . GLY F 2 59 ? 30.455 -11.060 10.397 1.00 34.45 66 GLY F O 1
ATOM 2534 N N . ILE F 2 60 ? 32.588 -11.002 11.172 1.00 26.60 67 ILE F N 1
ATOM 2535 C CA . ILE F 2 60 ? 32.824 -9.622 10.787 1.00 27.72 67 ILE F CA 1
ATOM 2536 C C . ILE F 2 60 ? 34.004 -9.575 9.812 1.00 28.09 67 ILE F C 1
ATOM 2537 O O . ILE F 2 60 ? 34.984 -10.327 9.953 1.00 30.75 67 ILE F O 1
ATOM 2542 N N . GLN F 2 61 ? 33.902 -8.714 8.806 1.00 30.09 68 GLN F N 1
ATOM 2543 C CA . GLN F 2 61 ? 34.940 -8.621 7.782 1.00 28.93 68 GLN F CA 1
ATOM 2544 C C . GLN F 2 61 ? 35.394 -7.172 7.585 1.00 27.80 68 GLN F C 1
ATOM 2545 O O . GLN F 2 61 ? 34.695 -6.221 7.949 1.00 25.26 68 GLN F O 1
ATOM 2551 N N . LEU F 2 62 ? 36.558 -7.005 6.975 1.00 27.57 69 LEU F N 1
ATOM 2552 C CA . LEU F 2 62 ? 37.092 -5.678 6.770 1.00 28.19 69 LEU F CA 1
ATOM 2553 C C . LEU F 2 62 ? 36.977 -5.345 5.277 1.00 23.54 69 LEU F C 1
ATOM 2554 O O . LEU F 2 62 ? 37.653 -5.940 4.442 1.00 23.30 69 LEU F O 1
ATOM 2559 N N . VAL F 2 63 ? 36.098 -4.402 4.947 1.00 27.61 70 VAL F N 1
ATOM 2560 C CA . VAL F 2 63 ? 35.884 -4.017 3.554 1.00 33.23 70 VAL F CA 1
ATOM 2561 C C . VAL F 2 63 ? 36.420 -2.617 3.184 1.00 30.36 70 VAL F C 1
ATOM 2562 O O . VAL F 2 63 ? 36.631 -1.762 4.050 1.00 23.79 70 VAL F O 1
ATOM 2566 N N . GLU F 2 64 ? 36.663 -2.395 1.896 1.00 29.48 71 GLU F N 1
ATOM 2567 C CA . GLU F 2 64 ? 37.083 -1.067 1.448 1.00 32.38 71 GLU F CA 1
ATOM 2568 C C . GLU F 2 64 ? 36.140 -0.536 0.375 1.00 25.81 71 GLU F C 1
ATOM 2569 O O . GLU F 2 64 ? 35.906 -1.182 -0.639 1.00 24.63 71 GLU F O 1
ATOM 2575 N N . LEU F 2 65 ? 35.575 0.633 0.634 1.00 29.26 72 LEU F N 1
ATOM 2576 C CA . LEU F 2 65 ? 34.711 1.307 -0.316 1.00 31.06 72 LEU F CA 1
ATOM 2577 C C . LEU F 2 65 ? 34.694 2.778 0.043 1.00 29.85 72 LEU F C 1
ATOM 2578 O O . LEU F 2 65 ? 34.987 3.140 1.185 1.00 27.99 72 LEU F O 1
ATOM 2583 N N . GLY F 2 66 ? 34.360 3.622 -0.929 1.00 27.66 73 GLY F N 1
ATOM 2584 C CA . GLY F 2 66 ? 34.198 5.043 -0.681 1.00 22.41 73 GLY F CA 1
ATOM 2585 C C . GLY F 2 66 ? 35.440 5.725 -0.137 1.00 26.20 73 GLY F C 1
ATOM 2586 O O . GLY F 2 66 ? 35.334 6.759 0.516 1.00 31.78 73 GLY F O 1
ATOM 2587 N N . GLY F 2 67 ? 36.616 5.162 -0.399 1.00 24.45 74 GLY F N 1
ATOM 2588 C CA . GLY F 2 67 ? 37.846 5.749 0.115 1.00 29.04 74 GLY F CA 1
ATOM 2589 C C . GLY F 2 67 ? 38.145 5.505 1.597 1.00 33.80 74 GLY F C 1
ATOM 2590 O O . GLY F 2 67 ? 39.053 6.140 2.149 1.00 35.97 74 GLY F O 1
ATOM 2591 N N . VAL F 2 68 ? 37.397 4.600 2.240 1.00 29.16 75 VAL F N 1
ATOM 2592 C CA . VAL F 2 68 ? 37.621 4.266 3.657 1.00 25.33 75 VAL F CA 1
ATOM 2593 C C . VAL F 2 68 ? 37.653 2.760 3.937 1.00 25.83 75 VAL F C 1
ATOM 2594 O O . VAL F 2 68 ? 37.156 1.953 3.143 1.00 27.84 75 VAL F O 1
ATOM 2598 N N . PHE F 2 69 ? 38.259 2.384 5.057 1.00 23.77 76 PHE F N 1
ATOM 2599 C CA . PHE F 2 69 ? 38.057 1.042 5.608 1.00 27.03 76 PHE F CA 1
ATOM 2600 C C . PHE F 2 69 ? 36.934 1.081 6.624 1.00 24.16 76 PHE F C 1
ATOM 2601 O O . PHE F 2 69 ? 36.775 2.074 7.329 1.00 26.91 76 PHE F O 1
ATOM 2609 N N . LEU F 2 70 ? 36.159 0.006 6.693 1.00 23.95 77 LEU F N 1
ATOM 2610 C CA . LEU F 2 70 ? 35.159 -0.148 7.733 1.00 28.35 77 LEU F CA 1
ATOM 2611 C C . LEU F 2 70 ? 34.905 -1.633 7.985 1.00 30.01 77 LEU F C 1
ATOM 2612 O O . LEU F 2 70 ? 35.257 -2.488 7.171 1.00 26.60 77 LEU F O 1
ATOM 2617 N N . LEU F 2 71 ? 34.260 -1.919 9.107 1.00 29.51 78 LEU F N 1
ATOM 2618 C CA . LEU F 2 71 ? 33.905 -3.277 9.471 1.00 27.99 78 LEU F CA 1
ATOM 2619 C C . LEU F 2 71 ? 32.445 -3.553 9.109 1.00 24.88 78 LEU F C 1
ATOM 2620 O O . LEU F 2 71 ? 31.574 -2.703 9.315 1.00 23.31 78 LEU F O 1
ATOM 2625 N N . ALA F 2 72 ? 32.176 -4.734 8.570 1.00 18.54 79 ALA F N 1
ATOM 2626 C CA . ALA F 2 72 ? 30.822 -5.059 8.167 1.00 22.21 79 ALA F CA 1
ATOM 2627 C C . ALA F 2 72 ? 30.606 -6.551 8.303 1.00 25.51 79 ALA F C 1
ATOM 2628 O O . ALA F 2 72 ? 31.572 -7.305 8.343 1.00 26.90 79 ALA F O 1
ATOM 2630 N N . THR F 2 73 ? 29.348 -6.978 8.366 1.00 24.77 80 THR F N 1
ATOM 2631 C CA . THR F 2 73 ? 29.042 -8.409 8.440 1.00 28.29 80 THR F CA 1
ATOM 2632 C C . THR F 2 73 ? 29.248 -9.093 7.087 1.00 28.17 80 THR F C 1
ATOM 2633 O O . THR F 2 73 ? 29.231 -8.439 6.044 1.00 25.63 80 THR F O 1
ATOM 2637 N N . LYS F 2 74 ? 29.467 -10.406 7.122 1.00 27.72 81 LYS F N 1
ATOM 2638 C CA . LYS F 2 74 ? 29.601 -11.209 5.912 1.00 26.67 81 LYS F CA 1
ATOM 2639 C C . LYS F 2 74 ? 28.214 -11.480 5.341 1.00 32.27 81 LYS F C 1
ATOM 2640 O O . LYS F 2 74 ? 27.252 -11.657 6.104 1.00 29.65 81 LYS F O 1
ATOM 2646 N N . LYS F 2 75 ? 28.098 -11.504 4.014 1.00 29.15 82 LYS F N 1
ATOM 2647 C CA . LYS F 2 75 ? 26.781 -11.587 3.393 1.00 30.78 82 LYS F CA 1
ATOM 2648 C C . LYS F 2 75 ? 26.055 -12.907 3.654 1.00 32.62 82 LYS F C 1
ATOM 2649 O O . LYS F 2 75 ? 24.826 -12.949 3.661 1.00 34.38 82 LYS F O 1
ATOM 2655 N N . GLU F 2 76 ? 26.804 -13.979 3.878 1.00 30.53 83 GLU F N 1
ATOM 2656 C CA . GLU F 2 76 ? 26.182 -15.276 4.124 1.00 34.41 83 GLU F CA 1
ATOM 2657 C C . GLU F 2 76 ? 25.471 -15.345 5.474 1.00 36.12 83 GLU F C 1
ATOM 2658 O O . GLU F 2 76 ? 24.710 -16.280 5.727 1.00 34.71 83 GLU F O 1
ATOM 2664 N N . HIS F 2 77 ? 25.727 -14.368 6.343 1.00 31.44 84 HIS F N 1
ATOM 2665 C CA . HIS F 2 77 ? 25.046 -14.313 7.626 1.00 26.19 84 HIS F CA 1
ATOM 2666 C C . HIS F 2 77 ? 23.809 -13.426 7.559 1.00 24.39 84 HIS F C 1
ATOM 2667 O O . HIS F 2 77 ? 23.106 -13.268 8.549 1.00 27.17 84 HIS F O 1
ATOM 2674 N N . ALA F 2 78 ? 23.542 -12.849 6.394 1.00 25.95 85 ALA F N 1
ATOM 2675 C CA . ALA F 2 78 ? 22.364 -11.985 6.227 1.00 31.58 85 ALA F CA 1
ATOM 2676 C C . ALA F 2 78 ? 21.018 -12.582 6.683 1.00 31.21 85 ALA F C 1
ATOM 2677 O O . ALA F 2 78 ? 20.209 -11.860 7.271 1.00 39.23 85 ALA F O 1
ATOM 2679 N N . PRO F 2 79 ? 20.762 -13.882 6.405 1.00 30.80 86 PRO F N 1
ATOM 2680 C CA . PRO F 2 79 ? 19.488 -14.448 6.881 1.00 34.70 86 PRO F CA 1
ATOM 2681 C C . PRO F 2 79 ? 19.286 -14.318 8.391 1.00 33.51 86 PRO F C 1
ATOM 2682 O O . PRO F 2 79 ? 18.176 -14.016 8.838 1.00 31.29 86 PRO F O 1
ATOM 2686 N N . TYR F 2 80 ? 20.344 -14.551 9.161 1.00 31.95 87 TYR F N 1
ATOM 2687 C CA . TYR F 2 80 ? 20.267 -14.384 10.603 1.00 35.36 87 TYR F CA 1
ATOM 2688 C C . TYR F 2 80 ? 20.186 -12.912 10.991 1.00 35.06 87 TYR F C 1
ATOM 2689 O O . TYR F 2 80 ? 19.388 -12.540 11.856 1.00 33.41 87 TYR F O 1
ATOM 2698 N N . LEU F 2 81 ? 20.994 -12.074 10.343 1.00 35.11 88 LEU F N 1
ATOM 2699 C CA . LEU F 2 81 ? 21.029 -10.644 10.673 1.00 34.60 88 LEU F CA 1
ATOM 2700 C C . LEU F 2 81 ? 19.698 -9.940 10.401 1.00 40.22 88 LEU F C 1
ATOM 2701 O O . LEU F 2 81 ? 19.330 -9.019 11.127 1.00 37.69 88 LEU F O 1
ATOM 2706 N N . LYS F 2 82 ? 18.950 -10.366 9.387 1.00 36.89 89 LYS F N 1
ATOM 2707 C CA . LYS F 2 82 ? 17.667 -9.688 9.163 1.00 44.77 89 LYS F CA 1
ATOM 2708 C C . LYS F 2 82 ? 16.469 -10.244 9.961 1.00 45.81 89 LYS F C 1
ATOM 2709 O O . LYS F 2 82 ? 15.422 -9.595 10.037 1.00 44.75 89 LYS F O 1
ATOM 2715 N N . LYS F 2 83 ? 16.623 -11.417 10.577 1.00 46.94 90 LYS F N 1
ATOM 2716 C CA . LYS F 2 83 ? 15.663 -11.840 11.599 1.00 50.57 90 LYS F CA 1
ATOM 2717 C C . LYS F 2 83 ? 15.860 -10.874 12.741 1.00 53.18 90 LYS F C 1
ATOM 2718 O O . LYS F 2 83 ? 14.910 -10.441 13.386 1.00 59.02 90 LYS F O 1
ATOM 2724 N N . LEU F 2 84 ? 17.122 -10.538 12.974 1.00 50.99 91 LEU F N 1
ATOM 2725 C CA . LEU F 2 84 ? 17.487 -9.664 14.068 1.00 50.12 91 LEU F CA 1
ATOM 2726 C C . LEU F 2 84 ? 16.703 -8.353 14.003 1.00 58.29 91 LEU F C 1
ATOM 2727 O O . LEU F 2 84 ? 15.863 -8.108 14.872 1.00 70.26 91 LEU F O 1
ATOM 2732 N N . VAL F 2 85 ? 16.938 -7.556 12.956 1.00 56.78 92 VAL F N 1
ATOM 2733 C CA . VAL F 2 85 ? 16.269 -6.257 12.742 1.00 55.16 92 VAL F CA 1
ATOM 2734 C C . VAL F 2 85 ? 15.838 -5.515 14.013 1.00 60.01 92 VAL F C 1
ATOM 2735 O O . VAL F 2 85 ? 16.593 -5.420 14.986 1.00 67.38 92 VAL F O 1
ATOM 2739 N N . ALA F 2 87 ? 19.059 -0.057 13.859 1.00 65.15 94 ALA F N 1
ATOM 2740 C CA . ALA F 2 87 ? 18.239 -0.061 12.647 1.00 61.45 94 ALA F CA 1
ATOM 2741 C C . ALA F 2 87 ? 18.330 -1.360 11.817 1.00 58.21 94 ALA F C 1
ATOM 2742 O O . ALA F 2 87 ? 17.295 -1.964 11.503 1.00 57.47 94 ALA F O 1
ATOM 2744 N N . PRO F 2 88 ? 19.555 -1.806 11.458 1.00 62.06 95 PRO F N 1
ATOM 2745 C CA . PRO F 2 88 ? 20.906 -1.223 11.553 1.00 59.24 95 PRO F CA 1
ATOM 2746 C C . PRO F 2 88 ? 21.332 -0.512 10.268 1.00 49.49 95 PRO F C 1
ATOM 2747 O O . PRO F 2 88 ? 20.501 -0.261 9.396 1.00 61.53 95 PRO F O 1
ATOM 2751 N N . GLY F 2 89 ? 22.614 -0.185 10.156 1.00 52.83 96 GLY F N 1
ATOM 2752 C CA . GLY F 2 89 ? 23.146 0.392 8.930 1.00 49.11 96 GLY F CA 1
ATOM 2753 C C . GLY F 2 89 ? 23.468 -0.677 7.895 1.00 40.70 96 GLY F C 1
ATOM 2754 O O . GLY F 2 89 ? 23.962 -1.763 8.223 1.00 34.48 96 GLY F O 1
ATOM 2755 N N . ALA F 2 90 ? 23.185 -0.371 6.636 1.00 49.95 97 ALA F N 1
ATOM 2756 C CA . ALA F 2 90 ? 23.406 -1.324 5.568 1.00 41.76 97 ALA F CA 1
ATOM 2757 C C . ALA F 2 90 ? 23.780 -0.572 4.303 1.00 44.39 97 ALA F C 1
ATOM 2758 O O . ALA F 2 90 ? 24.955 -0.305 4.061 1.00 49.69 97 ALA F O 1
#

Nearest PDB structures (foldseek):
  3w6k-assembly1_C  TM=1.012E+00  e=2.138E-15  Geobacillus stearothermophilus
  3w6k-assembly2_E  TM=1.003E+00  e=6.261E-13  Geobacillus stearothermophilus
  3w6k-assembly2_F  TM=9.760E-01  e=7.616E-13  Geobacillus stearothermophilus
  3w6j-assembly1_C  TM=9.412E-01  e=9.888E-13  Geobacillus stearothermophilus
  3w6j-assembly2_E  TM=9.649E-01  e=6.567E-12  Geobacillus stearothermophilus

InterPro domains:
  IPR005234 Chromosome segregation/condensation protein ScpB [MF_01804] (57-251)
  IPR005234 Chromosome segregation/condensation protein ScpB [PF04079] (75-235)
  IPR005234 Chromosome segregation/condensation protein ScpB [PTHR34298] (58-261)
  IPR005234 Chromosome segregation/condensation protein ScpB [TIGR00281] (74-253)
  IPR036388 Winged helix-like DNA-binding domain superfamily [G3DSA:1.10.10.10] (66-150)
  IPR036388 Winged helix-like DNA-binding domain superfamily [G3DSA:1.10.10.10] (151-247)
  IPR036390 Winged helix DNA-binding domain superfamily [SSF46785] (73-148)
  IPR036390 Winged helix DNA-binding domain superfamily [SSF46785] (155-226)

Secondary structure (DSSP, 8-state):
---EEE---------/-TTHHHHHHHHHHHHHHGGG-B-HHHHHHHHTS-HHHHHHHHHHHHHHHTSTT--EEEEEETTEEEEEE-GGGHHHHHHHH-/--TTHHHHHHHHHHHHHHGGG-B-HHHHHHHHTS-HHHHHHHHHHHHHHHTSTT--EEEEEETTEEEEEE-GGGHHHHHT---EEE-/------B-PPP--TT-/-TTHHHHHHHHHHHHHHGGG-B-HHHHHHHHTS-HHHHHHHHHHHHHHHTSTT-SEEEEEETTEEEEEE-GGGHHHHGGG-/----HHHHHHHHHHHHGGG-B-HHHHHHHHTS-HHHHHHHHHHHHHHHTSTT--EEEEEETTEEEEEE-GGGHHHHHHH---B-